Protein AF-A0A954WJG8-F1 (afdb_monomer_lite)

Sequence (229 aa):
RQIMDALRTEIEAGTCIVGLEPSCVATFRDELGNLFPRDEVANKLKRQTFLFSEFVHQHADKFDFPHLERRALVHGHCHHKSILGMEAEEKLFEQLGIEYDVVDSGCCGMAGSFGFEREKYDVSIACGERALLPAVREADARTLIVADGFSCREQVKQSTGRWPLHVAEVAQLAIQQRHHIPVYLPESFYASQRQSHKLSKKEIAVGLAGVAFGGWAAWSVWRRLSEHR

Radius of gyration: 24.19 Å; chains: 1; bounding box: 46×77×52 Å

Structure (mmCIF, N/CA/C/O backbone):
data_AF-A0A954WJG8-F1
#
_entry.id   AF-A0A954WJG8-F1
#
loop_
_atom_site.group_PDB
_atom_site.id
_atom_site.type_symbol
_atom_site.label_atom_id
_atom_site.label_alt_id
_atom_site.label_comp_id
_atom_site.label_asym_id
_atom_site.label_entity_id
_atom_site.label_seq_id
_atom_site.pdbx_PDB_ins_code
_atom_site.Cartn_x
_atom_site.Cartn_y
_atom_site.Cartn_z
_atom_site.occupancy
_atom_site.B_iso_or_equiv
_atom_site.auth_seq_id
_atom_site.auth_comp_id
_atom_site.auth_asym_id
_atom_site.auth_atom_id
_atom_site.pdbx_PDB_model_num
ATOM 1 N N . ARG A 1 1 ? -3.482 8.067 23.420 1.00 88.62 1 ARG A N 1
ATOM 2 C CA . ARG A 1 1 ? -4.881 8.417 23.777 1.00 88.62 1 ARG A CA 1
ATOM 3 C C . ARG A 1 1 ? -5.482 9.465 22.843 1.00 88.62 1 ARG A C 1
ATOM 5 O O . ARG A 1 1 ? -6.577 9.216 22.382 1.00 88.62 1 ARG A O 1
ATOM 12 N N . GLN A 1 2 ? -4.752 10.522 22.457 1.00 93.19 2 GLN A N 1
ATOM 13 C CA . GLN A 1 2 ? -5.235 11.592 21.559 1.00 93.19 2 GLN A CA 1
ATOM 14 C C . GLN A 1 2 ? -6.101 11.137 20.366 1.00 93.19 2 GLN A C 1
ATOM 16 O O . GLN A 1 2 ? -7.169 11.695 20.180 1.00 93.19 2 GLN A O 1
ATOM 21 N N . ILE A 1 3 ? -5.696 10.116 19.595 1.00 92.12 3 ILE A N 1
ATOM 22 C CA . ILE A 1 3 ? -6.501 9.604 18.463 1.00 92.12 3 ILE A CA 1
ATOM 23 C C . ILE A 1 3 ? -7.863 9.062 18.924 1.00 92.12 3 ILE A C 1
ATOM 25 O O . ILE A 1 3 ? -8.879 9.352 18.304 1.00 92.12 3 ILE A O 1
ATOM 29 N N . MET A 1 4 ? -7.892 8.307 20.025 1.00 93.88 4 MET A N 1
ATOM 30 C CA . MET A 1 4 ? -9.132 7.761 20.589 1.00 93.88 4 MET A CA 1
ATOM 31 C C . MET A 1 4 ? -10.056 8.860 21.111 1.00 93.88 4 MET A C 1
ATOM 33 O O . MET A 1 4 ? -11.268 8.712 21.043 1.00 93.88 4 MET A O 1
ATOM 37 N N . ASP A 1 5 ? -9.491 9.954 21.624 1.00 95.44 5 ASP A N 1
ATOM 38 C CA . ASP A 1 5 ? -10.279 11.094 22.091 1.00 95.44 5 ASP A CA 1
ATOM 39 C C . ASP A 1 5 ? -10.783 11.944 20.918 1.00 95.44 5 ASP A C 1
ATOM 41 O O . ASP A 1 5 ? -11.939 12.355 20.915 1.00 95.44 5 ASP A O 1
ATOM 45 N N . ALA A 1 6 ? -9.948 12.153 19.897 1.00 95.62 6 ALA A N 1
ATOM 46 C CA . ALA A 1 6 ? -10.296 12.916 18.702 1.00 95.62 6 ALA A CA 1
ATOM 47 C C . ALA A 1 6 ? -11.368 12.228 17.845 1.00 95.62 6 ALA A C 1
ATOM 49 O O . ALA A 1 6 ? -12.220 12.912 17.293 1.00 95.62 6 ALA A O 1
ATOM 50 N N . LEU A 1 7 ? -11.332 10.894 17.749 1.00 95.25 7 LEU A N 1
ATOM 51 C CA . LEU A 1 7 ? -12.286 10.087 16.976 1.00 95.25 7 LEU A CA 1
ATOM 52 C C . LEU A 1 7 ? -13.395 9.481 17.845 1.00 95.25 7 LEU A C 1
ATOM 54 O O . LEU A 1 7 ? -14.072 8.544 17.423 1.00 95.25 7 LEU A O 1
ATOM 58 N N . ARG A 1 8 ? -13.549 9.940 19.094 1.00 95.75 8 ARG A N 1
ATOM 59 C CA . ARG A 1 8 ? -14.440 9.308 20.076 1.00 95.75 8 ARG A CA 1
ATOM 60 C C . ARG A 1 8 ? -15.868 9.189 19.559 1.00 95.75 8 ARG A C 1
ATOM 62 O O . ARG A 1 8 ? -16.448 8.116 19.667 1.00 95.75 8 ARG A O 1
ATOM 69 N N . THR A 1 9 ? -16.402 10.258 18.975 1.00 97.06 9 THR A N 1
ATOM 70 C CA . THR A 1 9 ? -17.772 10.300 18.450 1.00 97.06 9 THR A CA 1
ATOM 71 C C . THR A 1 9 ? -17.984 9.248 17.363 1.00 97.06 9 THR A C 1
ATOM 73 O O . THR A 1 9 ? -18.953 8.49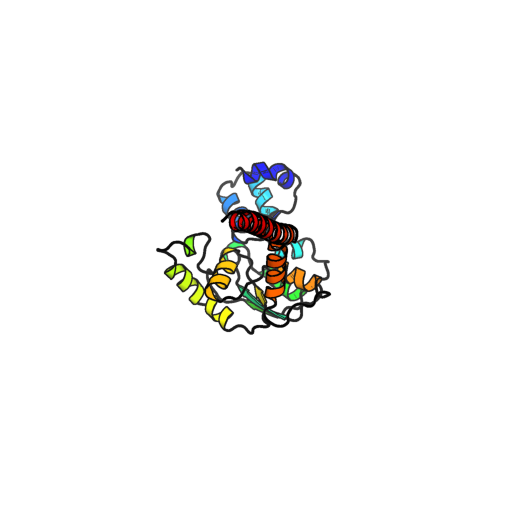6 17.404 1.00 97.06 9 THR A O 1
ATOM 76 N N . GLU A 1 10 ? -17.056 9.143 16.415 1.00 97.31 10 GLU A N 1
ATOM 77 C CA . GLU A 1 10 ? -17.106 8.194 15.304 1.00 97.31 10 GLU A CA 1
ATOM 78 C C . GLU A 1 10 ? -16.924 6.756 15.799 1.00 97.31 10 GLU A C 1
ATOM 80 O O . GLU A 1 10 ? -17.642 5.852 15.367 1.00 97.31 10 GLU A O 1
ATOM 85 N N . ILE A 1 11 ? -16.009 6.544 16.752 1.00 96.56 11 ILE A N 1
ATOM 86 C CA . ILE A 1 11 ? -15.815 5.249 17.409 1.00 96.56 11 ILE A CA 1
ATOM 87 C C . ILE A 1 11 ? -17.092 4.837 18.144 1.00 96.56 11 ILE A C 1
ATOM 89 O O . ILE A 1 11 ? -17.573 3.717 17.988 1.00 96.56 11 ILE A O 1
ATOM 93 N N . GLU A 1 12 ? -17.699 5.725 18.922 1.00 96.00 12 GLU A N 1
ATOM 94 C CA . GLU A 1 12 ? -18.935 5.453 19.656 1.00 96.00 12 GLU A CA 1
ATOM 95 C C . GLU A 1 12 ? -20.124 5.212 18.712 1.00 96.00 12 GLU A C 1
ATOM 97 O O . GLU A 1 12 ? -20.903 4.290 18.961 1.00 96.00 12 GLU A O 1
ATOM 102 N N . ALA A 1 13 ? -20.184 5.897 17.569 1.00 97.12 13 ALA A N 1
ATOM 103 C CA . ALA A 1 13 ? -21.172 5.653 16.517 1.00 97.12 13 ALA A CA 1
ATOM 104 C C . ALA A 1 13 ? -20.963 4.331 15.747 1.00 97.12 13 ALA A C 1
ATOM 106 O O . ALA A 1 13 ? -21.881 3.869 15.074 1.00 97.12 13 ALA A O 1
ATOM 107 N N . GLY A 1 14 ? -19.792 3.689 15.863 1.00 96.25 14 GLY A N 1
ATOM 108 C CA . GLY A 1 14 ? -19.464 2.469 15.115 1.00 96.25 14 GLY A CA 1
ATOM 109 C C . GLY A 1 14 ? -19.111 2.731 13.649 1.00 96.25 14 GLY A C 1
ATOM 110 O O . GLY A 1 14 ? -19.276 1.850 12.806 1.00 96.25 14 GLY A O 1
ATOM 111 N N . THR A 1 15 ? -18.647 3.941 13.338 1.00 97.19 15 THR A N 1
ATOM 112 C CA . THR A 1 15 ? -18.218 4.331 11.996 1.00 97.19 15 THR A CA 1
ATOM 113 C C . THR A 1 15 ? -16.994 3.520 11.568 1.00 97.19 15 THR A C 1
ATOM 115 O O . THR A 1 15 ? -16.022 3.398 12.315 1.00 97.19 15 THR A O 1
ATOM 118 N N . CYS A 1 16 ? -17.018 2.997 10.340 1.00 97.25 16 CYS A N 1
ATOM 119 C CA . CYS A 1 16 ? -15.863 2.322 9.751 1.00 97.25 16 CYS A CA 1
ATOM 120 C C . CYS A 1 16 ? -14.709 3.313 9.546 1.00 97.25 16 CYS A C 1
ATOM 122 O O . CYS A 1 16 ? -14.884 4.372 8.944 1.00 97.25 16 CYS A O 1
ATOM 124 N N . ILE A 1 17 ? -13.520 2.947 10.015 1.00 97.12 17 ILE A N 1
ATOM 125 C CA . ILE A 1 17 ? -12.280 3.701 9.843 1.00 97.12 17 ILE A CA 1
ATOM 126 C C . ILE A 1 17 ? -11.467 3.013 8.752 1.00 97.12 17 ILE A C 1
ATOM 128 O O . ILE A 1 17 ? -10.939 1.924 8.954 1.00 97.12 17 ILE A O 1
ATOM 132 N N . VAL A 1 18 ? -11.369 3.645 7.585 1.00 97.62 18 VAL A N 1
ATOM 133 C CA . VAL A 1 18 ? -10.649 3.081 6.436 1.00 97.62 18 VAL A CA 1
ATOM 134 C C . VAL A 1 18 ? -9.254 3.691 6.356 1.00 97.62 18 VAL A C 1
ATOM 136 O O . VAL A 1 18 ? -9.102 4.891 6.125 1.00 97.62 18 VAL A O 1
ATOM 139 N N . GLY A 1 19 ? -8.230 2.867 6.561 1.00 96.56 19 GLY A N 1
ATOM 140 C CA . GLY A 1 19 ? -6.833 3.252 6.412 1.00 96.56 19 GLY A CA 1
ATOM 141 C C . GLY A 1 19 ? -6.288 2.901 5.029 1.00 96.56 19 GLY A C 1
ATOM 142 O O . GLY A 1 19 ? -6.541 1.823 4.499 1.00 96.56 19 GLY A O 1
ATOM 143 N N . LEU A 1 20 ? -5.507 3.820 4.458 1.00 96.44 20 LEU A N 1
ATOM 144 C CA . LEU A 1 20 ? -4.802 3.637 3.178 1.00 96.44 20 LEU A CA 1
ATOM 145 C C . LEU A 1 20 ? -3.329 3.247 3.363 1.00 96.44 20 LEU A C 1
ATOM 147 O O . LEU A 1 20 ? -2.589 3.081 2.404 1.00 96.44 20 LEU A O 1
ATOM 151 N N . GLU A 1 21 ? -2.871 3.189 4.609 1.00 96.56 21 GLU A N 1
ATOM 152 C CA . GLU A 1 21 ? -1.485 2.912 4.952 1.00 96.56 21 GLU A CA 1
ATOM 153 C C . GLU A 1 21 ? -1.450 1.691 5.876 1.00 96.56 21 GLU A C 1
ATOM 155 O O . GLU A 1 21 ? -1.923 1.787 7.017 1.00 96.56 21 GLU A O 1
ATOM 160 N N . PRO A 1 22 ? -0.887 0.554 5.428 1.00 97.12 22 PRO A N 1
ATOM 161 C CA . PRO A 1 22 ? -0.904 -0.673 6.216 1.00 97.12 22 PRO A CA 1
ATOM 162 C C . PRO A 1 22 ? -0.194 -0.542 7.566 1.00 97.12 22 PRO A C 1
ATOM 164 O O . PRO A 1 22 ? -0.636 -1.141 8.544 1.00 97.12 22 PRO A O 1
ATOM 167 N N . SER A 1 23 ? 0.869 0.268 7.665 1.00 95.62 23 SER A N 1
ATOM 168 C CA . SER A 1 23 ? 1.512 0.533 8.964 1.00 95.62 23 SER A CA 1
ATOM 169 C C . SER A 1 23 ? 0.581 1.253 9.949 1.00 95.62 23 SER A C 1
ATOM 171 O O . SER A 1 23 ? 0.483 0.854 11.106 1.00 95.62 23 SER A O 1
ATOM 173 N N . CYS A 1 24 ? -0.183 2.252 9.495 1.00 95.38 24 CYS A N 1
ATOM 174 C CA . CYS A 1 24 ? -1.157 2.950 10.338 1.00 95.38 24 CYS A CA 1
ATOM 175 C C . CYS A 1 24 ? -2.308 2.034 10.774 1.00 95.38 24 CYS A C 1
ATOM 177 O O . CYS A 1 24 ? -2.738 2.082 11.926 1.00 95.38 24 CYS A O 1
ATOM 179 N N . VAL A 1 25 ? -2.803 1.189 9.864 1.00 97.38 25 VAL A N 1
ATOM 180 C CA . VAL A 1 25 ? -3.858 0.216 10.183 1.00 97.38 25 VAL A CA 1
ATOM 181 C C . VAL A 1 25 ? -3.369 -0.798 11.216 1.00 97.38 25 VAL A C 1
ATOM 183 O O . VAL A 1 25 ? -4.096 -1.102 12.164 1.00 97.38 25 VAL A O 1
ATOM 186 N N . ALA A 1 26 ? -2.130 -1.278 11.089 1.00 96.25 26 ALA A N 1
ATOM 187 C CA . ALA A 1 26 ? -1.532 -2.193 12.052 1.00 96.25 26 ALA A CA 1
ATOM 188 C C . ALA A 1 26 ? -1.413 -1.584 13.457 1.00 96.25 26 ALA A C 1
ATOM 190 O O . ALA A 1 26 ? -1.721 -2.270 14.432 1.00 96.25 26 ALA A O 1
ATOM 191 N N . THR A 1 27 ? -1.090 -0.290 13.582 1.00 95.25 27 THR A N 1
ATOM 192 C CA . THR A 1 27 ? -1.112 0.390 14.887 1.00 95.25 27 THR A CA 1
ATOM 193 C C . THR A 1 27 ? -2.481 0.278 15.561 1.00 95.25 27 THR A C 1
ATOM 195 O O . THR A 1 27 ? -2.554 0.008 16.757 1.00 95.25 27 THR A O 1
ATOM 198 N N . PHE A 1 28 ? -3.588 0.433 14.829 1.00 95.31 28 PHE A N 1
ATOM 199 C CA . PHE A 1 28 ? -4.927 0.313 15.421 1.00 95.31 28 PHE A CA 1
ATOM 200 C C . PHE A 1 28 ? -5.361 -1.138 15.645 1.00 95.31 28 PHE A C 1
ATOM 202 O O . PHE A 1 28 ? -6.012 -1.429 16.651 1.00 95.31 28 PHE A O 1
ATOM 209 N N . ARG A 1 29 ? -5.012 -2.055 14.736 1.00 95.12 29 ARG A N 1
ATOM 210 C CA . ARG A 1 29 ? -5.448 -3.459 14.801 1.00 95.12 29 ARG A CA 1
ATOM 211 C C . ARG A 1 29 ? -4.617 -4.333 15.735 1.00 95.12 29 ARG A C 1
ATOM 213 O O . ARG A 1 29 ? -5.148 -5.319 16.250 1.00 95.12 29 ARG A O 1
ATOM 220 N N . ASP A 1 30 ? -3.366 -3.977 15.992 1.00 94.62 30 ASP A N 1
ATOM 221 C CA . ASP A 1 30 ? -2.458 -4.757 16.832 1.00 94.62 30 ASP A CA 1
ATOM 222 C C . ASP A 1 30 ? -1.941 -3.942 18.026 1.00 94.62 30 ASP A C 1
ATOM 224 O O . ASP A 1 30 ? -2.359 -4.169 19.166 1.00 94.62 30 ASP A O 1
ATOM 228 N N . GLU A 1 31 ? -1.110 -2.930 17.773 1.00 93.88 31 GLU A N 1
ATOM 229 C CA . GLU A 1 31 ? -0.351 -2.221 18.813 1.00 93.88 31 GLU A CA 1
ATOM 230 C C . GLU A 1 31 ? -1.244 -1.541 19.859 1.00 93.88 31 GLU A C 1
ATOM 232 O O . GLU A 1 31 ? -0.986 -1.623 21.061 1.00 93.88 31 GLU A O 1
ATOM 237 N N . LEU A 1 32 ? -2.326 -0.889 19.427 1.00 93.44 32 LEU A N 1
ATOM 238 C CA . LEU A 1 32 ? -3.219 -0.149 20.315 1.00 93.44 32 LEU A CA 1
ATOM 239 C C . LEU A 1 32 ? -3.900 -1.070 21.336 1.00 93.44 32 LEU A C 1
ATOM 241 O O . LEU A 1 32 ? -4.035 -0.696 22.501 1.00 93.44 32 LEU A O 1
ATOM 245 N N . GLY A 1 33 ? -4.289 -2.278 20.915 1.00 89.12 33 GLY A N 1
ATOM 246 C CA . GLY A 1 33 ? -4.858 -3.291 21.805 1.00 89.12 33 GLY A CA 1
ATOM 247 C C . GLY A 1 33 ? -3.834 -3.816 22.812 1.00 89.12 33 GLY A C 1
ATOM 248 O O . GLY A 1 33 ? -4.177 -4.040 23.969 1.00 89.12 33 GLY A O 1
ATOM 249 N N . ASN A 1 34 ? -2.568 -3.934 22.406 1.00 92.19 34 ASN A N 1
ATOM 250 C CA . ASN A 1 34 ? -1.475 -4.334 23.295 1.00 92.19 34 ASN A CA 1
ATOM 251 C C . ASN A 1 34 ? -1.141 -3.240 24.326 1.00 92.19 34 ASN A C 1
ATOM 253 O O . ASN A 1 34 ? -0.859 -3.542 25.485 1.00 92.19 34 ASN A O 1
ATOM 257 N N . LEU A 1 35 ? -1.226 -1.964 23.935 1.00 94.69 35 LEU A N 1
ATOM 258 C CA . LEU A 1 35 ? -0.996 -0.819 24.823 1.00 94.69 35 LEU A CA 1
ATOM 259 C C . LEU A 1 35 ? -2.170 -0.551 25.780 1.00 94.69 35 LEU A C 1
ATOM 261 O O . LEU A 1 35 ? -1.953 -0.113 26.911 1.00 94.69 35 LEU A O 1
ATOM 265 N N . PHE A 1 36 ? -3.410 -0.802 25.348 1.00 95.00 36 PHE A N 1
ATOM 266 C CA . PHE A 1 36 ? -4.630 -0.518 26.114 1.00 95.00 36 PHE A CA 1
ATOM 267 C C . PHE A 1 36 ? -5.603 -1.713 26.144 1.00 95.00 36 PHE A C 1
ATOM 269 O O . PHE A 1 36 ? -6.753 -1.590 25.718 1.00 95.00 36 PHE A O 1
ATOM 276 N N . PRO A 1 37 ? -5.206 -2.869 26.707 1.00 92.94 37 PRO A N 1
ATOM 277 C CA . PRO A 1 37 ? -5.952 -4.125 26.559 1.00 92.94 37 PRO A CA 1
ATOM 278 C C . PRO A 1 37 ? -7.363 -4.100 27.161 1.00 92.94 37 PRO A C 1
ATOM 280 O O . PRO A 1 37 ? -8.251 -4.818 26.707 1.00 92.94 37 PRO A O 1
ATOM 283 N N . ARG A 1 38 ? -7.590 -3.263 28.180 1.00 95.31 38 ARG A N 1
ATOM 284 C CA . ARG A 1 38 ? -8.880 -3.127 28.882 1.00 95.31 38 ARG A CA 1
ATOM 285 C C . ARG A 1 38 ? -9.663 -1.872 28.492 1.00 95.31 38 ARG A C 1
ATOM 287 O O . ARG A 1 38 ? -10.678 -1.586 29.113 1.00 95.31 38 ARG A O 1
ATOM 294 N N . ASP A 1 39 ? -9.183 -1.098 27.522 1.00 95.44 39 ASP A N 1
ATOM 295 C CA . ASP A 1 39 ? -9.857 0.125 27.087 1.00 95.44 39 ASP A CA 1
ATOM 296 C C . ASP A 1 39 ? -10.881 -0.218 25.995 1.00 95.44 39 ASP A C 1
ATOM 298 O O . ASP A 1 39 ? -10.551 -0.782 24.948 1.00 95.44 39 ASP A O 1
ATOM 302 N N . GLU A 1 40 ? -12.157 0.060 26.256 1.00 94.38 40 GLU A N 1
ATOM 303 C CA . GLU A 1 40 ? -13.241 -0.287 25.333 1.00 94.38 40 GLU A CA 1
ATOM 304 C C . GLU A 1 40 ? -13.170 0.506 24.027 1.00 94.38 40 GLU A C 1
ATOM 306 O O . GLU A 1 40 ? -13.470 -0.043 22.965 1.00 94.38 40 GLU A O 1
ATOM 311 N N . VAL A 1 41 ? -12.718 1.763 24.085 1.00 95.00 41 VAL A N 1
ATOM 312 C CA . VAL A 1 41 ? -12.576 2.624 22.905 1.00 95.00 41 VAL A CA 1
ATOM 313 C C . VAL A 1 41 ? -11.463 2.089 22.009 1.00 95.00 41 VAL A C 1
ATOM 315 O O . VAL A 1 41 ? -11.662 1.974 20.801 1.00 95.00 41 VAL A O 1
ATOM 318 N N . ALA A 1 42 ? -10.334 1.669 22.593 1.00 95.88 42 ALA A N 1
ATOM 319 C CA . ALA A 1 42 ? -9.244 1.022 21.856 1.00 95.88 42 ALA A CA 1
ATOM 320 C C . ALA A 1 42 ? -9.717 -0.258 21.152 1.00 95.88 42 ALA A C 1
ATOM 322 O O . ALA A 1 42 ? -9.496 -0.447 19.955 1.00 95.88 42 ALA A O 1
ATOM 323 N N . ASN A 1 43 ? -10.421 -1.123 21.885 1.00 95.06 43 ASN A N 1
ATOM 324 C CA . ASN A 1 43 ? -10.942 -2.378 21.352 1.00 95.06 43 ASN A CA 1
ATOM 325 C C . ASN A 1 43 ? -12.006 -2.158 20.266 1.00 95.06 43 ASN A C 1
ATOM 327 O O . ASN A 1 43 ? -12.087 -2.937 19.313 1.00 95.06 43 ASN A O 1
ATOM 331 N N . LYS A 1 44 ? -12.826 -1.109 20.389 1.00 96.19 44 LYS A N 1
ATOM 332 C CA . LYS A 1 44 ? -13.807 -0.746 19.366 1.00 96.19 44 LYS A CA 1
ATOM 333 C C . LYS A 1 44 ? -13.125 -0.201 18.114 1.00 96.19 44 LYS A C 1
ATOM 335 O O . LYS A 1 44 ? -13.413 -0.708 17.034 1.00 96.19 44 LYS A O 1
ATOM 340 N N . LEU A 1 45 ? -12.161 0.712 18.267 1.00 96.62 45 LEU A N 1
ATOM 341 C CA . LEU A 1 45 ? -11.349 1.233 17.164 1.00 96.62 45 LEU A CA 1
ATOM 342 C C . LEU A 1 45 ? -10.650 0.103 16.392 1.00 96.62 45 LEU A C 1
ATOM 344 O O . LEU A 1 45 ? -10.715 0.071 15.166 1.00 96.62 45 LEU A O 1
ATOM 348 N N . LYS A 1 46 ? -10.072 -0.876 17.096 1.00 95.94 46 LYS A N 1
ATOM 349 C CA . LYS A 1 46 ? -9.482 -2.074 16.482 1.00 95.94 46 LYS A CA 1
ATOM 350 C C . LYS A 1 46 ? -10.461 -2.815 15.563 1.00 95.94 46 LYS A C 1
ATOM 352 O O . LYS A 1 46 ? -10.088 -3.175 14.454 1.00 95.94 46 LYS A O 1
ATOM 357 N N . ARG A 1 47 ? -11.702 -3.046 16.009 1.00 95.75 47 ARG A N 1
ATOM 358 C CA . ARG A 1 47 ? -12.708 -3.815 15.247 1.00 95.75 47 ARG A CA 1
ATOM 359 C C . ARG A 1 47 ? -13.303 -3.067 14.057 1.00 9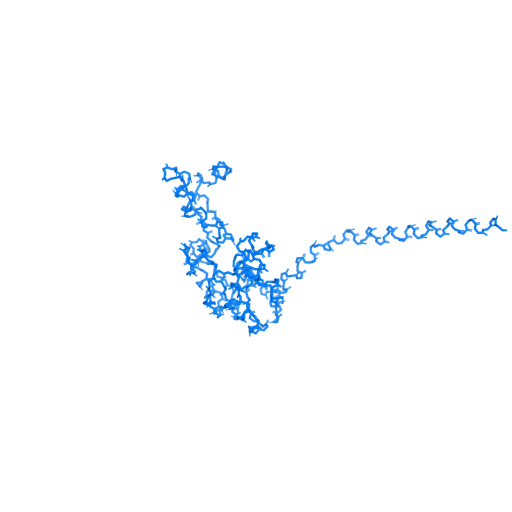5.75 47 ARG A C 1
ATOM 361 O O . ARG A 1 47 ? -13.805 -3.713 13.151 1.00 95.75 47 ARG A O 1
ATOM 368 N N . GLN A 1 48 ? -13.288 -1.739 14.084 1.00 96.81 48 GLN A N 1
ATOM 369 C CA . GLN A 1 48 ? -13.848 -0.899 13.020 1.00 96.81 48 GLN A CA 1
ATOM 370 C C . GLN A 1 48 ? -12.782 -0.362 12.054 1.00 96.81 48 GLN A C 1
ATOM 372 O O . GLN A 1 48 ? -13.112 0.466 11.210 1.00 96.81 48 GLN A O 1
ATOM 377 N N . THR A 1 49 ? -11.511 -0.750 12.211 1.00 97.62 49 THR A N 1
ATOM 378 C CA . THR A 1 49 ? -10.431 -0.310 11.320 1.00 97.62 49 THR A CA 1
ATOM 379 C C . THR A 1 49 ? -10.222 -1.331 10.212 1.00 97.62 49 THR A C 1
ATOM 381 O O . THR A 1 49 ? -9.950 -2.496 10.493 1.00 97.62 49 THR A O 1
ATOM 384 N N . PHE A 1 50 ? -10.269 -0.865 8.969 1.00 97.88 50 PHE A N 1
ATOM 385 C CA . PHE A 1 50 ? -10.128 -1.681 7.768 1.00 97.88 50 PHE A CA 1
ATOM 386 C C . PHE A 1 50 ? -9.089 -1.073 6.830 1.00 97.88 50 PHE A C 1
ATOM 388 O O . PHE A 1 50 ? -8.962 0.151 6.746 1.00 97.88 50 PHE A O 1
ATOM 395 N N . LEU A 1 51 ? -8.381 -1.913 6.082 1.00 98.12 51 LEU A N 1
ATOM 396 C CA . LEU A 1 51 ? -7.766 -1.485 4.828 1.00 98.12 51 LEU A CA 1
ATOM 397 C C . LEU A 1 51 ? -8.857 -1.120 3.813 1.00 98.12 51 LEU A C 1
ATOM 399 O O . LEU A 1 51 ? -10.013 -1.530 3.939 1.00 98.12 51 LEU A O 1
ATOM 403 N N . PHE A 1 52 ? -8.499 -0.355 2.782 1.00 97.81 52 PHE A N 1
ATOM 404 C CA . PHE A 1 52 ? -9.439 -0.023 1.706 1.00 97.81 52 PHE A CA 1
ATOM 405 C C . PHE A 1 52 ? -10.047 -1.273 1.055 1.00 97.81 52 PHE A C 1
ATOM 407 O O . PHE A 1 52 ? -11.261 -1.356 0.892 1.00 97.81 52 PHE A O 1
ATOM 414 N N . SER A 1 53 ? -9.201 -2.243 0.720 1.00 97.12 53 SER A N 1
ATOM 415 C CA . SER A 1 53 ? -9.572 -3.537 0.142 1.00 97.12 53 SER A CA 1
ATOM 416 C C . SER A 1 53 ? -10.565 -4.299 1.030 1.00 97.12 53 SER A C 1
ATOM 418 O O . SER A 1 53 ? -11.610 -4.746 0.562 1.00 97.12 53 SER A O 1
ATOM 420 N N . GLU A 1 54 ? -10.287 -4.383 2.333 1.00 97.50 54 GLU A N 1
ATOM 421 C CA . GLU A 1 54 ? -11.151 -5.030 3.322 1.00 97.50 54 GLU A CA 1
ATOM 422 C C . GLU A 1 54 ? -12.500 -4.325 3.435 1.00 97.50 54 GLU A C 1
ATOM 424 O O . GLU A 1 54 ? -13.538 -4.985 3.469 1.00 97.50 54 GLU A O 1
ATOM 429 N N . PHE A 1 55 ? -12.498 -2.990 3.460 1.00 97.44 55 PHE A N 1
ATOM 430 C CA . PHE A 1 55 ? -13.726 -2.208 3.502 1.00 97.44 55 PHE A CA 1
ATOM 431 C C . PHE A 1 55 ? -14.581 -2.453 2.257 1.00 97.44 55 PHE A C 1
ATOM 433 O O . PHE A 1 55 ? -15.779 -2.704 2.379 1.00 97.44 55 PHE A O 1
ATOM 440 N N . VAL A 1 56 ? -13.973 -2.425 1.068 1.00 96.06 56 VAL A N 1
ATOM 441 C CA . VAL A 1 56 ? -14.670 -2.728 -0.187 1.00 96.06 56 VAL A CA 1
ATOM 442 C C . VAL A 1 56 ? -15.250 -4.139 -0.140 1.00 96.06 56 VAL A C 1
ATOM 444 O O . VAL A 1 56 ? -16.436 -4.316 -0.401 1.00 96.06 56 VAL A O 1
ATOM 447 N N . HIS A 1 57 ? -14.457 -5.124 0.278 1.00 94.25 57 HIS A N 1
ATOM 448 C CA . HIS A 1 57 ? -14.897 -6.512 0.340 1.00 94.25 57 HIS A CA 1
ATOM 449 C C . HIS A 1 57 ? -16.035 -6.749 1.346 1.00 94.25 57 HIS A C 1
ATOM 451 O O . HIS A 1 57 ? -16.908 -7.570 1.087 1.00 94.25 57 HIS A O 1
ATOM 457 N N . GLN A 1 58 ? -16.044 -6.058 2.490 1.00 94.50 58 GLN A N 1
ATOM 458 C CA . GLN A 1 58 ? -17.027 -6.288 3.559 1.00 94.50 58 GLN A CA 1
ATOM 459 C C . GLN A 1 58 ? -18.275 -5.404 3.461 1.00 94.50 58 GLN A C 1
ATOM 461 O O . GLN A 1 58 ? -19.341 -5.797 3.936 1.00 94.50 58 GLN A O 1
ATOM 466 N N . HIS A 1 59 ? -18.156 -4.208 2.882 1.00 93.81 59 HIS A N 1
ATOM 467 C CA . HIS A 1 59 ? -19.214 -3.192 2.907 1.00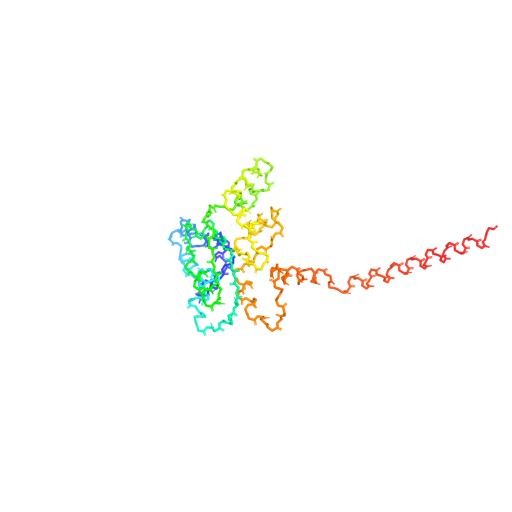 93.81 59 HIS A CA 1
ATOM 468 C C . HIS A 1 59 ? -19.662 -2.715 1.523 1.00 93.81 59 HIS A C 1
ATOM 470 O O . HIS A 1 59 ? -20.695 -2.053 1.419 1.00 93.81 59 HIS A O 1
ATOM 476 N N . ALA A 1 60 ? -18.919 -3.047 0.468 1.00 89.44 60 ALA A N 1
ATOM 477 C CA . ALA A 1 60 ? -19.248 -2.715 -0.914 1.00 89.44 60 ALA A CA 1
ATOM 478 C C . ALA A 1 60 ? -19.110 -3.936 -1.841 1.00 89.44 60 ALA A C 1
ATOM 480 O O . ALA A 1 60 ? -18.820 -3.785 -3.023 1.00 89.44 60 ALA A O 1
ATOM 481 N N . ASP A 1 61 ? -19.362 -5.140 -1.321 1.00 83.44 61 ASP A N 1
ATOM 482 C CA . ASP A 1 61 ? -19.287 -6.417 -2.047 1.00 83.44 61 ASP A CA 1
ATOM 483 C C . ASP A 1 61 ? -20.173 -6.461 -3.304 1.00 83.44 61 ASP A C 1
ATOM 485 O O . ASP A 1 61 ? -19.870 -7.161 -4.266 1.00 83.44 61 ASP A O 1
ATOM 489 N N . LYS A 1 62 ? -21.262 -5.686 -3.299 1.00 86.06 62 LYS A N 1
ATOM 490 C CA . LYS A 1 62 ? -22.206 -5.538 -4.416 1.00 86.06 62 LYS A CA 1
ATOM 491 C C . LYS A 1 62 ? -21.811 -4.470 -5.433 1.00 86.06 62 LYS A C 1
ATOM 493 O O . LYS A 1 62 ? -22.547 -4.274 -6.401 1.00 86.06 62 LYS A O 1
ATOM 498 N N . PHE A 1 63 ? -20.738 -3.718 -5.196 1.00 89.88 63 PHE A N 1
ATOM 499 C CA . PHE A 1 63 ? -20.283 -2.729 -6.161 1.00 89.88 63 PHE A CA 1
ATOM 500 C C . PHE A 1 63 ? -19.624 -3.443 -7.341 1.00 89.88 63 PHE A C 1
ATOM 502 O O . PHE A 1 63 ? -18.604 -4.110 -7.189 1.00 89.88 63 PHE A O 1
ATOM 509 N N . ASP A 1 64 ? -20.221 -3.287 -8.517 1.00 89.88 64 ASP A N 1
ATOM 510 C CA . ASP A 1 64 ? -19.722 -3.873 -9.755 1.00 89.88 64 ASP A CA 1
ATOM 511 C C . ASP A 1 64 ? -18.611 -2.985 -10.332 1.00 89.88 64 ASP A C 1
ATOM 513 O O . ASP A 1 64 ? -18.871 -1.949 -10.956 1.00 89.88 64 ASP A O 1
ATOM 517 N N . PHE A 1 65 ? -17.357 -3.338 -10.039 1.00 92.12 65 PHE A N 1
ATOM 518 C CA . PHE A 1 65 ? -16.210 -2.623 -10.585 1.00 92.12 65 PHE A CA 1
ATOM 519 C C . PHE A 1 65 ? -16.043 -2.946 -12.076 1.00 92.12 65 PHE A C 1
ATOM 521 O O . PHE A 1 65 ? -16.000 -4.116 -12.450 1.00 92.12 65 PHE A O 1
ATOM 528 N N . PRO A 1 66 ? -15.855 -1.937 -12.946 1.00 93.75 66 PRO A N 1
ATOM 529 C CA . PRO A 1 66 ? -15.478 -2.202 -14.329 1.00 93.75 66 PRO A CA 1
ATOM 530 C C . PRO A 1 66 ? -14.140 -2.951 -14.410 1.00 93.75 66 PRO A C 1
ATOM 532 O O . PRO A 1 66 ? -13.200 -2.630 -13.684 1.00 93.75 66 PRO A O 1
ATOM 535 N N . HIS A 1 67 ? -14.014 -3.903 -15.334 1.00 93.38 67 HIS A N 1
ATOM 536 C CA . HIS A 1 67 ? -12.777 -4.672 -15.483 1.00 93.38 67 HIS A CA 1
ATOM 537 C C . HIS A 1 67 ? -11.657 -3.840 -16.107 1.00 93.38 67 HIS A C 1
ATOM 539 O O . HIS A 1 67 ? -11.789 -3.347 -17.227 1.00 93.38 67 HIS A O 1
ATOM 545 N N . LEU A 1 68 ? -10.531 -3.716 -15.416 1.00 91.69 68 LEU A N 1
ATOM 546 C CA . LEU A 1 68 ? -9.305 -3.105 -15.903 1.00 91.69 68 LEU A CA 1
ATOM 547 C C . LEU A 1 68 ? -8.374 -4.210 -16.419 1.00 91.69 68 LEU A C 1
ATOM 549 O O . LEU A 1 68 ? -7.480 -4.637 -15.703 1.00 91.69 68 LEU A O 1
ATOM 553 N N . GLU A 1 69 ? -8.580 -4.664 -17.661 1.00 89.06 69 GLU A N 1
ATOM 554 C CA . GLU A 1 69 ? -7.794 -5.729 -18.318 1.00 89.06 69 GLU A CA 1
ATOM 555 C C . GLU A 1 69 ? -6.295 -5.365 -18.437 1.00 89.06 69 GLU A C 1
ATOM 557 O O . GLU A 1 69 ? -5.802 -4.845 -19.448 1.00 89.06 69 GLU A O 1
ATOM 562 N N . ARG A 1 70 ? -5.552 -5.581 -17.352 1.00 93.44 70 ARG A N 1
ATOM 563 C CA . ARG A 1 70 ? -4.148 -5.204 -17.165 1.00 93.44 70 ARG A CA 1
ATOM 564 C C . ARG A 1 70 ? -3.442 -6.247 -16.307 1.00 93.44 70 ARG A C 1
ATOM 566 O O . ARG A 1 70 ? -4.075 -7.008 -15.582 1.00 93.44 70 ARG A O 1
ATOM 573 N N . ARG A 1 71 ? -2.110 -6.215 -16.366 1.00 97.50 71 ARG A N 1
ATOM 574 C CA . ARG A 1 71 ? -1.243 -6.913 -15.416 1.00 97.50 71 ARG A CA 1
ATOM 575 C C . ARG A 1 71 ? -0.821 -5.978 -14.289 1.00 97.50 71 ARG A C 1
ATOM 577 O O . ARG A 1 71 ? -0.558 -4.800 -14.551 1.00 97.50 71 ARG A O 1
ATOM 584 N N . ALA A 1 72 ? -0.680 -6.502 -13.080 1.00 98.44 72 ALA A N 1
ATOM 585 C CA . ALA A 1 72 ? -0.138 -5.794 -11.930 1.00 98.44 72 ALA A CA 1
ATOM 586 C C . ALA A 1 72 ? 1.017 -6.564 -11.284 1.00 98.44 72 ALA A C 1
ATOM 588 O O . ALA A 1 72 ? 0.911 -7.750 -11.002 1.00 98.44 72 ALA A O 1
ATOM 589 N N . LEU A 1 73 ? 2.111 -5.864 -11.001 1.00 98.69 73 LEU A N 1
ATOM 590 C CA . LEU A 1 73 ? 3.153 -6.320 -10.095 1.00 98.69 73 LEU A CA 1
ATOM 591 C C . LEU A 1 73 ? 2.886 -5.699 -8.721 1.00 98.69 73 LEU A C 1
ATOM 593 O O . LEU A 1 73 ? 2.907 -4.472 -8.574 1.00 98.69 73 LEU A O 1
ATOM 597 N N . VAL A 1 74 ? 2.627 -6.534 -7.720 1.00 98.62 74 VAL A N 1
ATOM 598 C CA . VAL A 1 74 ? 2.123 -6.103 -6.412 1.00 98.62 74 VAL A CA 1
ATOM 599 C C . VAL A 1 74 ? 3.179 -6.318 -5.338 1.00 98.62 74 VAL A C 1
ATOM 601 O O . VAL A 1 74 ? 3.673 -7.423 -5.130 1.00 98.62 74 VAL A O 1
ATOM 604 N N . HIS A 1 75 ? 3.501 -5.267 -4.590 1.00 98.38 75 HIS A N 1
ATOM 605 C CA . HIS A 1 75 ? 4.320 -5.379 -3.391 1.00 98.38 75 HIS A CA 1
ATOM 606 C C . HIS A 1 75 ? 3.449 -5.348 -2.133 1.00 98.38 75 HIS A C 1
ATOM 608 O O . HIS A 1 75 ? 2.994 -4.287 -1.700 1.00 98.38 75 HIS A O 1
ATOM 614 N N . GLY A 1 76 ? 3.286 -6.512 -1.499 1.00 97.38 76 GLY A N 1
ATOM 615 C CA . GLY A 1 76 ? 2.671 -6.603 -0.176 1.00 97.38 76 GLY A CA 1
ATOM 616 C C . GLY A 1 76 ? 3.538 -5.928 0.889 1.00 97.38 76 GLY A C 1
ATOM 617 O O . GLY A 1 76 ? 4.715 -6.276 1.052 1.00 97.38 76 GLY A O 1
ATOM 618 N N . HIS A 1 77 ? 2.949 -4.977 1.620 1.00 97.56 77 HIS A N 1
ATOM 619 C CA . HIS A 1 77 ? 3.611 -4.254 2.705 1.00 97.56 77 HIS A CA 1
ATOM 620 C C . HIS A 1 77 ? 4.093 -5.217 3.799 1.00 97.56 77 HIS A C 1
ATOM 622 O O . HIS A 1 77 ? 3.466 -6.246 4.046 1.00 97.56 77 HIS A O 1
ATOM 628 N N . CYS A 1 78 ? 5.163 -4.880 4.528 1.00 96.38 78 CYS A N 1
ATOM 629 C CA . CYS A 1 78 ? 5.622 -5.731 5.635 1.00 96.38 78 CYS A CA 1
ATOM 630 C C . CYS A 1 78 ? 4.520 -5.965 6.685 1.00 96.38 78 CYS A C 1
ATOM 632 O O . CYS A 1 78 ? 4.367 -7.086 7.149 1.00 96.38 78 CYS A O 1
ATOM 634 N N . HIS A 1 79 ? 3.694 -4.953 6.964 1.00 96.31 79 HIS A N 1
ATOM 635 C CA . HIS A 1 79 ? 2.545 -5.076 7.872 1.00 96.31 79 HIS A CA 1
ATOM 636 C C . HIS A 1 79 ? 1.367 -5.870 7.279 1.00 96.31 79 HIS A C 1
ATOM 638 O O . HIS A 1 79 ? 0.624 -6.483 8.042 1.00 96.31 79 HIS A O 1
ATOM 644 N N . HIS A 1 80 ? 1.217 -5.929 5.946 1.00 94.62 80 HIS A N 1
ATOM 645 C CA . HIS A 1 80 ? 0.313 -6.909 5.327 1.00 94.62 80 HIS A CA 1
ATOM 646 C C . HIS A 1 80 ? 0.790 -8.320 5.652 1.00 94.62 80 HIS A C 1
ATOM 648 O O . HIS A 1 80 ? 0.062 -9.108 6.242 1.00 94.62 80 HIS A O 1
ATOM 654 N N . LYS A 1 81 ? 2.067 -8.591 5.377 1.00 92.69 81 LYS A N 1
ATOM 655 C CA . LYS A 1 81 ? 2.678 -9.915 5.540 1.00 92.69 81 LYS A CA 1
ATOM 656 C C . LYS A 1 81 ? 2.727 -10.402 6.988 1.00 92.69 81 LYS A C 1
ATOM 658 O O . LYS A 1 81 ? 2.683 -11.604 7.213 1.00 92.69 81 LYS A O 1
ATOM 663 N N . SER A 1 82 ? 2.855 -9.500 7.960 1.00 93.12 82 SER A N 1
ATOM 664 C CA . SER A 1 82 ? 3.019 -9.882 9.365 1.00 93.12 82 SER A CA 1
ATOM 665 C C . SER A 1 82 ? 1.741 -9.825 10.200 1.00 93.12 82 SER A C 1
ATOM 667 O O . SER A 1 82 ? 1.673 -10.527 11.204 1.00 93.12 82 SER A O 1
ATOM 669 N N . ILE A 1 83 ? 0.774 -8.960 9.859 1.00 92.88 83 ILE A N 1
ATOM 670 C CA . ILE A 1 83 ? -0.364 -8.642 10.746 1.00 92.88 83 ILE A CA 1
ATOM 671 C C . ILE A 1 83 ? -1.716 -8.712 10.025 1.00 92.88 83 ILE A C 1
ATOM 673 O O . ILE A 1 83 ? -2.678 -9.204 10.612 1.00 92.88 83 ILE A O 1
ATOM 677 N N . LEU A 1 84 ? -1.823 -8.172 8.807 1.00 94.88 84 LEU A N 1
ATOM 678 C CA . LEU A 1 84 ? -3.130 -7.848 8.216 1.00 94.88 84 LEU A CA 1
ATOM 679 C C . LEU A 1 84 ? -3.638 -8.872 7.194 1.00 94.88 84 LEU A C 1
ATOM 681 O O . LEU A 1 84 ? -4.846 -9.073 7.130 1.00 94.88 84 LEU A O 1
ATOM 685 N N . GLY A 1 85 ? -2.742 -9.517 6.444 1.00 95.00 85 GLY A N 1
ATOM 686 C CA . GLY A 1 85 ? -3.091 -10.314 5.264 1.00 95.00 85 GLY A CA 1
ATOM 687 C C . GLY A 1 85 ? -3.026 -9.515 3.956 1.00 95.00 85 GLY A C 1
ATOM 688 O O . GLY A 1 85 ? -2.745 -8.316 3.969 1.00 95.00 85 GLY A O 1
ATOM 689 N N . MET A 1 86 ? -3.227 -10.213 2.836 1.00 96.38 86 MET A N 1
ATOM 690 C CA . MET A 1 86 ? -3.310 -9.667 1.462 1.00 96.38 86 MET A CA 1
ATOM 691 C C . MET A 1 86 ? -4.580 -10.138 0.732 1.00 96.38 86 MET A C 1
ATOM 693 O O . MET A 1 86 ? -4.827 -9.779 -0.416 1.00 96.38 86 MET A O 1
ATOM 697 N N . GLU A 1 87 ? -5.396 -10.974 1.374 1.00 96.94 87 GLU A N 1
ATOM 698 C CA . GLU A 1 87 ? -6.506 -11.685 0.745 1.00 96.94 87 GLU A CA 1
ATOM 699 C C . GLU A 1 87 ? -7.576 -10.726 0.213 1.00 96.94 87 GLU A C 1
ATOM 701 O O . GLU A 1 87 ? -8.255 -11.026 -0.767 1.00 96.94 87 GLU A O 1
ATOM 706 N N . ALA A 1 88 ? -7.753 -9.572 0.860 1.00 96.56 88 ALA A N 1
ATOM 707 C CA . ALA A 1 88 ? -8.701 -8.564 0.409 1.00 96.56 88 ALA A CA 1
ATOM 708 C C . ALA A 1 88 ? -8.180 -7.802 -0.819 1.00 96.56 88 ALA A C 1
ATOM 710 O O . ALA A 1 88 ? -8.960 -7.509 -1.724 1.00 96.56 88 ALA A O 1
ATOM 711 N N . GLU A 1 89 ? -6.882 -7.488 -0.873 1.00 96.81 89 GLU A N 1
ATOM 712 C CA . GLU A 1 89 ? -6.227 -6.893 -2.042 1.00 96.81 89 GLU A CA 1
ATOM 713 C C . GLU A 1 89 ? -6.334 -7.826 -3.248 1.00 96.81 89 GLU A C 1
ATOM 715 O O . GLU A 1 89 ? -6.733 -7.392 -4.325 1.00 96.81 89 GLU A O 1
ATOM 720 N N . GLU A 1 90 ? -6.030 -9.108 -3.050 1.00 97.31 90 GLU A N 1
ATOM 721 C CA . GLU A 1 90 ? -6.095 -10.142 -4.085 1.00 97.31 90 GLU A CA 1
ATOM 722 C C . GLU A 1 90 ? -7.505 -10.279 -4.665 1.00 97.31 90 GLU A C 1
ATOM 724 O O . GLU A 1 90 ? -7.693 -10.145 -5.874 1.00 97.31 90 GLU A O 1
ATOM 729 N N . LYS A 1 91 ? -8.522 -10.395 -3.803 1.00 96.12 91 LYS A N 1
ATOM 730 C CA . LYS A 1 91 ? -9.928 -10.406 -4.233 1.00 96.12 91 LYS A CA 1
ATOM 731 C C . LYS A 1 91 ? -10.330 -9.147 -4.992 1.00 96.12 91 LYS A C 1
ATOM 733 O O . LYS A 1 91 ? -11.123 -9.224 -5.926 1.00 96.12 91 LYS A O 1
ATOM 738 N N . LEU A 1 92 ? -9.815 -7.983 -4.600 1.00 96.62 92 LEU A N 1
ATOM 739 C CA . LEU A 1 92 ? -10.101 -6.746 -5.318 1.00 96.62 92 LEU A CA 1
ATOM 740 C C . LEU A 1 92 ? -9.462 -6.756 -6.717 1.00 96.62 92 LEU A C 1
ATOM 742 O O . LEU A 1 92 ? -10.103 -6.316 -7.667 1.00 96.62 92 LEU A O 1
ATOM 746 N N . PHE A 1 93 ? -8.248 -7.290 -6.885 1.00 97.31 93 PHE A N 1
ATOM 747 C CA . PHE A 1 93 ? -7.659 -7.464 -8.220 1.00 97.31 93 PHE A CA 1
ATOM 748 C C . PHE A 1 93 ? -8.469 -8.434 -9.085 1.00 97.31 93 PHE A C 1
ATOM 750 O O . PHE A 1 93 ? -8.718 -8.128 -10.252 1.00 97.31 93 PHE A O 1
ATOM 757 N N . GLU A 1 94 ? -8.945 -9.543 -8.512 1.00 95.31 94 GLU A N 1
ATOM 758 C CA . GLU A 1 94 ? -9.838 -10.487 -9.197 1.00 95.31 94 GLU A CA 1
ATOM 759 C C . GLU A 1 94 ? -11.142 -9.809 -9.647 1.00 95.31 94 GLU A C 1
ATOM 761 O O . GLU A 1 94 ? -11.527 -9.927 -10.810 1.00 95.31 94 GLU A O 1
ATOM 766 N N . GLN A 1 95 ? -11.788 -9.039 -8.762 1.00 94.12 95 GLN A N 1
ATOM 767 C CA . GLN A 1 95 ? -12.995 -8.261 -9.081 1.00 94.12 95 GLN A CA 1
ATOM 768 C C . GLN A 1 95 ? -12.752 -7.220 -10.179 1.00 94.12 95 GLN A C 1
ATOM 770 O O . GLN A 1 95 ? -13.638 -6.941 -10.981 1.00 94.12 95 GLN A O 1
ATOM 775 N N . LEU A 1 96 ? -11.551 -6.645 -10.230 1.00 95.19 96 LEU A N 1
ATOM 776 C CA . LEU A 1 96 ? -11.146 -5.696 -11.262 1.00 95.19 96 LEU A CA 1
ATOM 777 C C . LEU A 1 96 ? -10.713 -6.383 -12.567 1.00 95.19 96 LEU A C 1
ATOM 779 O O . LEU A 1 96 ? -10.355 -5.679 -13.508 1.00 95.19 96 LEU A O 1
ATOM 783 N N . GLY A 1 97 ? -10.709 -7.717 -12.658 1.00 95.69 97 GLY A N 1
ATOM 784 C CA . GLY A 1 97 ? -10.230 -8.440 -13.841 1.00 95.69 97 GLY A CA 1
ATOM 785 C C . GLY A 1 97 ? -8.740 -8.217 -14.134 1.00 95.69 97 GLY A C 1
ATOM 786 O O . GLY A 1 97 ? -8.328 -8.238 -15.295 1.00 95.69 97 GLY A O 1
ATOM 787 N N . ILE A 1 98 ? -7.942 -7.954 -13.095 1.00 97.38 98 ILE A N 1
ATOM 788 C CA . ILE A 1 98 ? -6.501 -7.707 -13.191 1.00 97.38 98 ILE A CA 1
ATOM 789 C C . ILE A 1 98 ? -5.756 -9.021 -12.964 1.00 97.38 98 ILE A C 1
ATOM 791 O O . ILE A 1 98 ? -5.926 -9.674 -11.938 1.00 97.38 98 ILE A O 1
ATOM 795 N N . GLU A 1 99 ? -4.873 -9.381 -13.892 1.00 98.06 99 GLU A N 1
ATOM 796 C CA . GLU A 1 99 ? -3.886 -10.435 -13.654 1.00 98.06 99 GLU A CA 1
ATOM 797 C C . GLU A 1 99 ? -2.777 -9.869 -12.761 1.00 98.06 99 GLU A C 1
ATOM 799 O O . GLU A 1 99 ? -2.239 -8.801 -13.057 1.00 98.06 99 GLU A O 1
ATOM 804 N N . TYR A 1 100 ? -2.420 -10.541 -11.670 1.00 98.25 100 TYR A N 1
ATOM 805 C CA . TYR A 1 100 ? -1.461 -9.993 -10.714 1.00 98.25 100 TYR A CA 1
ATOM 806 C C . TYR A 1 100 ? -0.381 -10.992 -10.306 1.00 98.25 100 TYR A C 1
ATOM 808 O O . TYR A 1 100 ? -0.633 -12.181 -10.150 1.00 98.25 100 TYR A O 1
ATOM 816 N N . ASP A 1 101 ? 0.820 -10.460 -10.084 1.00 98.12 101 ASP A N 1
ATOM 817 C CA . ASP A 1 101 ? 1.976 -11.170 -9.553 1.00 98.12 101 ASP A CA 1
ATOM 818 C C . ASP A 1 101 ? 2.411 -10.477 -8.252 1.00 98.12 101 ASP A C 1
ATOM 820 O O . ASP A 1 101 ? 2.838 -9.316 -8.261 1.00 98.12 101 ASP A O 1
ATOM 824 N N . VAL A 1 102 ? 2.298 -11.165 -7.111 1.00 98.00 102 VAL A N 1
ATOM 825 C CA . VAL A 1 102 ? 2.780 -10.639 -5.824 1.00 98.00 102 VAL A CA 1
ATOM 826 C C . VAL A 1 102 ? 4.276 -10.910 -5.703 1.00 98.00 102 VAL A C 1
ATOM 828 O O . VAL A 1 102 ? 4.719 -12.055 -5.741 1.00 98.00 102 VAL A O 1
ATOM 831 N N . VAL A 1 103 ? 5.073 -9.857 -5.524 1.00 97.25 103 VAL A N 1
ATOM 832 C CA . VAL A 1 103 ? 6.521 -9.991 -5.351 1.00 97.25 103 VAL A CA 1
ATOM 833 C C . VAL A 1 103 ? 6.815 -10.679 -4.018 1.00 97.25 103 VAL A C 1
ATOM 835 O O . VAL A 1 103 ? 6.494 -10.139 -2.948 1.00 97.25 103 VAL A O 1
ATOM 838 N N . ASP A 1 104 ? 7.499 -11.825 -4.080 1.00 93.69 104 ASP A N 1
ATOM 839 C CA . ASP A 1 104 ? 8.061 -12.506 -2.911 1.00 93.69 104 ASP A CA 1
ATOM 840 C C . ASP A 1 104 ? 9.244 -11.706 -2.346 1.00 93.69 104 ASP A C 1
ATOM 842 O O . ASP A 1 104 ? 10.421 -11.932 -2.629 1.00 93.69 104 ASP A O 1
ATOM 846 N N . SER A 1 105 ? 8.908 -10.659 -1.601 1.00 92.19 105 SER A N 1
ATOM 847 C CA . SER A 1 105 ? 9.859 -9.733 -1.004 1.00 92.19 105 SER A CA 1
ATOM 848 C C . SER A 1 105 ? 9.678 -9.647 0.507 1.00 92.19 105 SER A C 1
ATOM 850 O O . SER A 1 105 ? 8.581 -9.806 1.038 1.00 92.19 105 SER A O 1
ATOM 852 N N . GLY A 1 106 ? 10.732 -9.234 1.208 1.00 92.88 106 GLY A N 1
ATOM 853 C CA . GLY A 1 106 ? 10.611 -8.717 2.572 1.00 92.88 106 GLY A CA 1
ATOM 854 C C . GLY A 1 106 ? 10.077 -7.278 2.601 1.00 92.88 106 GLY A C 1
ATOM 855 O O . GLY A 1 106 ? 9.274 -6.866 1.759 1.00 92.88 106 GLY A O 1
ATOM 856 N N . CYS A 1 107 ? 10.565 -6.499 3.570 1.00 95.38 107 CYS A N 1
ATOM 857 C CA . CYS A 1 107 ? 10.374 -5.049 3.632 1.00 95.38 107 CYS A CA 1
ATOM 858 C C . CYS A 1 107 ? 10.982 -4.347 2.403 1.00 95.38 107 CYS A C 1
ATOM 860 O O . CYS A 1 107 ? 12.004 -4.786 1.881 1.00 95.38 107 CYS A O 1
ATOM 862 N N . CYS A 1 108 ? 10.399 -3.220 1.986 1.00 96.62 108 CYS A N 1
ATOM 863 C CA . CYS A 1 108 ? 10.952 -2.373 0.926 1.00 96.62 108 CYS A CA 1
ATOM 864 C C . CYS A 1 108 ? 12.292 -1.711 1.305 1.00 96.62 108 CYS A C 1
ATOM 866 O O . CYS A 1 108 ? 13.031 -1.301 0.420 1.00 96.62 108 CYS A O 1
ATOM 868 N N . GLY A 1 109 ? 12.599 -1.603 2.603 1.00 95.75 109 GLY A N 1
ATOM 869 C CA . GLY A 1 109 ? 13.817 -0.981 3.135 1.00 95.75 109 GLY A CA 1
ATOM 870 C C . GLY A 1 109 ? 13.634 0.432 3.686 1.00 95.75 109 GLY A C 1
ATOM 871 O O . GLY A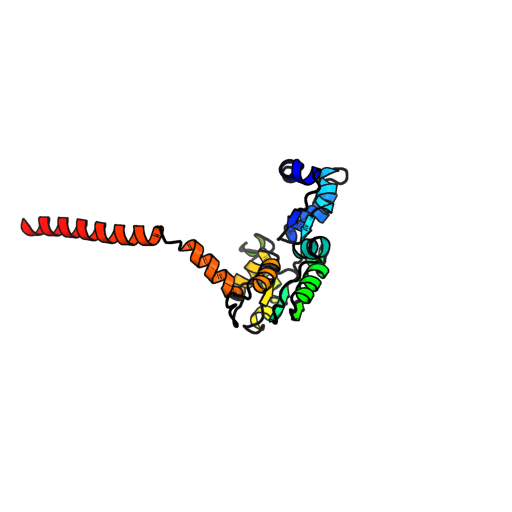 1 109 ? 14.396 0.839 4.556 1.00 95.75 109 GLY A O 1
ATOM 872 N N . MET A 1 110 ? 12.589 1.150 3.263 1.00 94.94 110 MET A N 1
ATOM 873 C CA . MET A 1 110 ? 12.419 2.566 3.611 1.00 94.94 110 MET A CA 1
ATOM 874 C C . MET A 1 110 ? 11.970 2.803 5.059 1.00 94.94 110 MET A C 1
ATOM 876 O O . MET A 1 110 ? 12.528 3.668 5.725 1.00 94.94 110 MET A O 1
ATOM 880 N N . ALA A 1 111 ? 10.964 2.056 5.537 1.00 89.12 111 ALA A N 1
ATOM 881 C CA . ALA A 1 111 ? 10.444 2.108 6.913 1.00 89.12 111 ALA A CA 1
ATOM 882 C C . ALA A 1 111 ? 10.363 3.535 7.521 1.00 89.12 111 ALA A C 1
ATOM 884 O O . ALA A 1 111 ? 10.982 3.833 8.545 1.00 89.12 111 ALA A O 1
ATOM 885 N N . GLY A 1 112 ? 9.607 4.436 6.886 1.00 85.44 112 GLY A N 1
ATOM 886 C CA . GLY A 1 112 ? 9.489 5.829 7.323 1.00 85.44 112 GLY A CA 1
ATOM 887 C C . GLY A 1 112 ? 10.748 6.643 7.020 1.00 85.44 112 GLY A C 1
ATOM 888 O O . GLY A 1 112 ? 11.156 6.745 5.867 1.00 85.44 112 GLY A O 1
ATOM 889 N N . SER A 1 113 ? 11.342 7.263 8.045 1.00 88.75 113 SER A N 1
ATOM 890 C CA . SER A 1 113 ? 12.567 8.062 7.891 1.00 88.75 113 SER A CA 1
ATOM 891 C C . SER A 1 113 ? 13.841 7.222 7.804 1.00 88.75 113 SER A C 1
ATOM 893 O O . SER A 1 113 ? 14.867 7.747 7.381 1.00 88.75 113 SER A O 1
ATOM 895 N N . PHE A 1 114 ? 13.784 5.941 8.193 1.00 93.75 114 PHE A N 1
ATOM 896 C CA . PHE A 1 114 ? 14.952 5.061 8.291 1.00 93.75 114 PHE A CA 1
ATOM 897 C C . PHE A 1 114 ? 15.767 5.051 6.994 1.00 93.75 114 PHE A C 1
ATOM 899 O O . PHE A 1 114 ? 16.983 5.212 7.032 1.00 93.75 114 PHE A O 1
ATOM 906 N N . GLY A 1 115 ? 15.099 4.928 5.845 1.00 92.19 115 GLY A N 1
ATOM 907 C CA . GLY A 1 115 ? 15.752 4.872 4.541 1.00 92.19 115 GLY A CA 1
ATOM 908 C C . GLY A 1 115 ? 16.357 6.186 4.049 1.00 92.19 115 GLY A C 1
ATOM 909 O O . GLY A 1 115 ? 17.093 6.157 3.068 1.00 92.19 115 GLY A O 1
ATOM 910 N N . PHE A 1 116 ? 16.092 7.310 4.718 1.00 93.19 116 PHE A N 1
ATOM 911 C CA . PHE A 1 116 ? 16.697 8.610 4.406 1.00 93.19 116 PHE A CA 1
ATOM 912 C C . PHE A 1 116 ? 17.907 8.940 5.282 1.00 93.19 116 PHE A C 1
ATOM 914 O O . PHE A 1 116 ? 18.676 9.844 4.955 1.00 93.19 116 PHE A O 1
ATOM 921 N N . GLU A 1 117 ? 18.076 8.246 6.406 1.00 95.81 117 GLU A N 1
ATOM 922 C CA . GLU A 1 117 ? 19.209 8.467 7.297 1.00 95.81 117 GLU A CA 1
ATOM 923 C C . GLU A 1 117 ? 20.502 7.998 6.624 1.00 95.81 117 GLU A C 1
ATOM 925 O O . GLU A 1 117 ? 20.584 6.881 6.110 1.00 95.81 117 GLU A O 1
ATOM 930 N N . ARG A 1 118 ? 21.531 8.852 6.636 1.00 95.81 118 ARG A N 1
ATOM 931 C CA . ARG A 1 118 ? 22.785 8.628 5.903 1.00 95.81 118 ARG A CA 1
ATOM 932 C C . ARG A 1 118 ? 23.430 7.292 6.262 1.00 95.81 11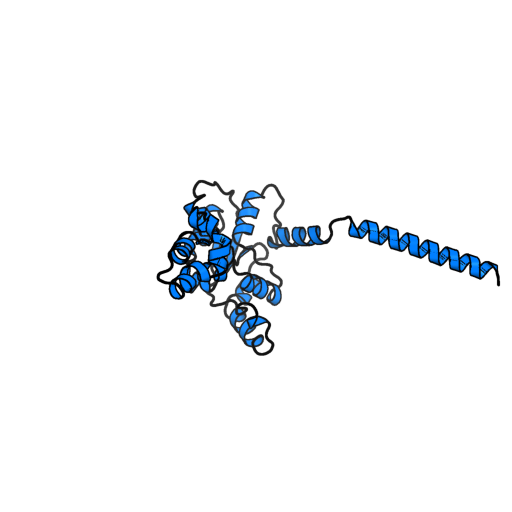8 ARG A C 1
ATOM 934 O O . ARG A 1 118 ? 23.931 6.597 5.388 1.00 95.81 118 ARG A O 1
ATOM 941 N N . GLU A 1 119 ? 23.397 6.938 7.539 1.00 96.81 119 GLU A N 1
ATOM 942 C CA . GLU A 1 119 ? 23.997 5.729 8.099 1.00 96.81 119 GLU A CA 1
ATOM 943 C C . GLU A 1 119 ? 23.214 4.456 7.739 1.00 96.81 119 GLU A C 1
ATOM 945 O O . GLU A 1 119 ? 23.745 3.352 7.841 1.00 96.81 119 GLU A O 1
ATOM 950 N N . LYS A 1 120 ? 21.947 4.598 7.337 1.00 97.31 120 LYS A N 1
ATOM 951 C CA . LYS A 1 120 ? 21.012 3.497 7.058 1.00 97.31 120 LYS A CA 1
ATOM 952 C C . LYS A 1 120 ? 20.632 3.397 5.582 1.00 97.31 120 LYS A C 1
ATOM 954 O O . LYS A 1 120 ? 20.043 2.392 5.186 1.00 97.31 120 LYS A O 1
ATOM 959 N N . TYR A 1 121 ? 20.980 4.395 4.770 1.00 96.62 121 TYR A N 1
ATOM 960 C CA . TYR A 1 121 ? 20.630 4.467 3.353 1.00 96.62 121 TYR A CA 1
ATOM 961 C C . TYR A 1 121 ? 21.050 3.205 2.592 1.00 96.62 121 TYR A C 1
ATOM 963 O O . TYR A 1 121 ? 20.214 2.565 1.956 1.00 96.62 121 TYR A O 1
ATOM 971 N N . ASP A 1 122 ? 22.307 2.778 2.735 1.00 97.50 122 ASP A N 1
ATOM 972 C CA . ASP A 1 122 ? 22.816 1.595 2.031 1.00 97.50 122 ASP A CA 1
ATOM 973 C C . ASP A 1 122 ? 22.077 0.316 2.450 1.00 97.50 122 ASP A C 1
ATOM 975 O O . ASP A 1 122 ? 21.792 -0.542 1.617 1.00 97.50 122 ASP A O 1
ATOM 979 N N . VAL A 1 123 ? 21.685 0.210 3.725 1.00 97.69 123 VAL A N 1
ATOM 980 C CA . VAL A 1 123 ? 20.885 -0.915 4.237 1.00 97.69 123 VAL A CA 1
ATOM 981 C C . VAL A 1 123 ? 19.465 -0.876 3.673 1.00 97.69 123 VAL A C 1
ATOM 983 O O . VAL A 1 123 ? 18.937 -1.914 3.277 1.00 97.69 123 VAL A O 1
ATOM 986 N N . SER A 1 124 ? 18.850 0.305 3.598 1.00 97.94 124 SER A N 1
ATOM 987 C CA . SER A 1 124 ? 17.529 0.501 2.990 1.00 97.94 124 SER A CA 1
ATOM 988 C C . SER A 1 124 ? 17.528 0.094 1.516 1.00 97.94 124 SER A C 1
ATOM 990 O O . SER A 1 124 ? 16.696 -0.716 1.096 1.00 97.94 124 SER A O 1
ATOM 992 N N . ILE A 1 125 ? 18.499 0.582 0.736 1.00 97.94 125 ILE A N 1
ATOM 993 C CA . ILE A 1 125 ? 18.663 0.201 -0.670 1.00 97.94 125 ILE A CA 1
ATOM 994 C C . ILE A 1 125 ? 18.891 -1.306 -0.784 1.00 97.94 125 ILE A C 1
ATOM 996 O O . ILE A 1 125 ? 18.162 -1.967 -1.521 1.00 97.94 125 ILE A O 1
ATOM 1000 N N . ALA A 1 126 ? 19.814 -1.872 -0.000 1.00 98.00 126 ALA A N 1
ATOM 1001 C CA . ALA A 1 126 ? 20.087 -3.306 -0.014 1.00 98.00 126 ALA A CA 1
ATOM 1002 C 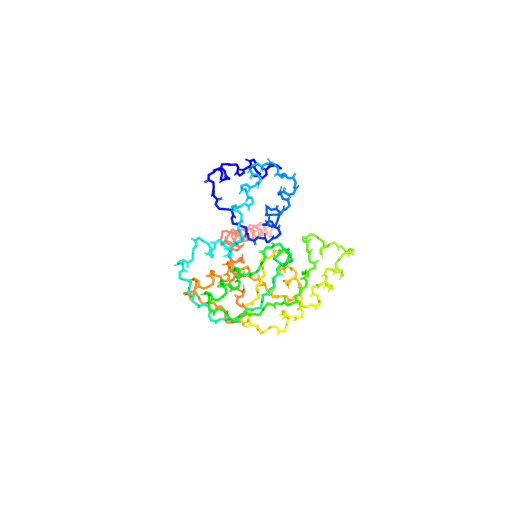C . ALA A 1 126 ? 18.834 -4.146 0.281 1.00 98.00 126 ALA A C 1
ATOM 1004 O O . ALA A 1 126 ? 18.640 -5.177 -0.354 1.00 98.00 126 ALA A O 1
ATOM 1005 N N . CYS A 1 127 ? 17.952 -3.714 1.190 1.00 97.75 127 CYS A N 1
ATOM 1006 C CA . CYS A 1 127 ? 16.678 -4.396 1.438 1.00 97.75 127 CYS A CA 1
ATOM 1007 C C . CYS A 1 127 ? 15.789 -4.436 0.188 1.00 97.75 127 CYS A C 1
ATOM 1009 O O . CYS A 1 127 ? 15.296 -5.505 -0.173 1.00 97.75 127 CYS A O 1
ATOM 1011 N N . GLY A 1 128 ? 15.606 -3.293 -0.479 1.00 97.56 128 GLY A N 1
ATOM 1012 C CA . GLY A 1 128 ? 14.808 -3.206 -1.702 1.00 97.56 128 GLY A CA 1
ATOM 1013 C C . GLY A 1 128 ? 15.408 -4.004 -2.865 1.00 97.56 128 GLY A C 1
ATOM 1014 O O . GLY A 1 128 ? 14.673 -4.652 -3.613 1.00 97.56 128 GLY A O 1
ATOM 1015 N N . GLU A 1 129 ? 16.737 -4.009 -2.981 1.00 98.12 129 GLU A N 1
ATOM 1016 C CA . GLU A 1 129 ? 17.492 -4.702 -4.033 1.00 98.12 129 GLU A CA 1
ATOM 1017 C C . GLU A 1 129 ? 17.417 -6.233 -3.953 1.00 98.12 129 GLU A C 1
ATOM 1019 O O . GLU A 1 129 ? 17.736 -6.918 -4.920 1.00 98.12 129 GLU A O 1
ATOM 1024 N N . ARG A 1 130 ? 16.938 -6.800 -2.839 1.00 97.50 130 ARG A N 1
ATOM 1025 C CA . ARG A 1 130 ? 16.788 -8.258 -2.699 1.00 97.50 130 ARG A CA 1
ATOM 1026 C C . ARG A 1 130 ? 15.756 -8.866 -3.644 1.00 97.50 130 ARG A C 1
ATOM 1028 O O . ARG A 1 130 ? 15.919 -10.018 -4.022 1.00 97.50 130 ARG A O 1
ATOM 1035 N N . ALA A 1 131 ? 14.676 -8.141 -3.940 1.00 97.69 131 ALA A N 1
ATOM 1036 C CA . ALA A 1 131 ? 13.570 -8.666 -4.749 1.00 97.69 131 ALA A CA 1
ATOM 1037 C C . ALA A 1 131 ? 12.714 -7.560 -5.378 1.00 97.69 131 ALA A C 1
ATOM 1039 O O . ALA A 1 131 ? 12.437 -7.593 -6.572 1.00 97.69 131 ALA A O 1
ATOM 1040 N N . LEU A 1 132 ? 12.315 -6.555 -4.587 1.00 98.44 132 LEU A N 1
ATOM 1041 C CA . LEU A 1 132 ? 11.353 -5.541 -5.021 1.00 98.44 132 LEU A CA 1
ATOM 1042 C C . LEU A 1 132 ? 11.884 -4.673 -6.168 1.00 98.44 132 LEU A C 1
ATOM 1044 O O . LEU A 1 132 ? 11.222 -4.532 -7.192 1.00 98.44 132 LEU A O 1
ATOM 1048 N N . LEU A 1 133 ? 13.060 -4.067 -5.994 1.00 98.56 133 LEU A N 1
ATOM 1049 C CA . LEU A 1 133 ? 13.598 -3.123 -6.975 1.00 98.56 133 LEU A CA 1
ATOM 1050 C C . LEU A 1 133 ? 13.975 -3.798 -8.307 1.00 98.56 133 LEU A C 1
ATOM 1052 O O . LEU A 1 133 ? 13.624 -3.235 -9.347 1.00 98.56 133 LEU A O 1
ATOM 1056 N N . PRO A 1 134 ? 14.608 -4.993 -8.325 1.00 98.44 134 PRO A N 1
ATOM 1057 C CA . PRO A 1 134 ? 14.816 -5.745 -9.560 1.00 98.44 134 PRO A CA 1
ATOM 1058 C C . PRO A 1 134 ? 13.505 -6.072 -10.281 1.00 98.44 134 PRO A C 1
ATOM 1060 O O . PRO A 1 134 ? 13.363 -5.707 -11.445 1.00 98.44 134 PRO A O 1
ATOM 1063 N N . ALA A 1 135 ? 12.513 -6.629 -9.574 1.00 98.56 135 ALA A N 1
ATOM 1064 C CA . ALA A 1 135 ? 11.231 -7.002 -10.173 1.00 98.56 135 ALA A CA 1
ATOM 1065 C C . ALA A 1 135 ? 10.522 -5.803 -10.827 1.00 98.56 135 ALA A C 1
ATOM 1067 O O . ALA A 1 135 ? 9.980 -5.917 -11.924 1.00 98.56 135 ALA A O 1
ATOM 1068 N N . VAL A 1 136 ? 10.571 -4.622 -10.199 1.00 98.50 136 VAL A N 1
ATOM 1069 C CA . VAL A 1 136 ? 9.991 -3.401 -10.781 1.00 98.50 136 VAL A CA 1
ATOM 1070 C C . VAL A 1 136 ? 10.753 -2.926 -12.022 1.00 98.50 136 VAL A C 1
ATOM 1072 O O . VAL A 1 136 ? 10.124 -2.448 -12.967 1.00 98.50 136 VAL A O 1
ATOM 1075 N N . ARG A 1 137 ? 12.088 -3.028 -12.043 1.00 98.12 137 ARG A N 1
ATOM 1076 C CA . ARG A 1 137 ? 12.895 -2.626 -13.211 1.00 98.12 137 ARG A CA 1
ATOM 1077 C C . ARG A 1 137 ? 12.722 -3.570 -14.399 1.00 98.12 137 ARG A C 1
ATOM 1079 O O . ARG A 1 137 ? 12.833 -3.122 -15.535 1.00 98.12 137 ARG A O 1
ATOM 1086 N N . GLU A 1 138 ? 12.446 -4.842 -14.135 1.00 98.00 138 GLU A N 1
ATOM 1087 C CA . GLU A 1 138 ? 12.212 -5.871 -15.155 1.00 98.00 138 GLU A CA 1
ATOM 1088 C C . GLU A 1 138 ? 10.763 -5.897 -15.664 1.00 98.00 138 GLU A C 1
ATOM 1090 O O . GLU A 1 138 ? 10.498 -6.418 -16.748 1.00 98.00 138 GLU A O 1
ATOM 1095 N N . ALA A 1 139 ? 9.821 -5.317 -14.915 1.00 98.06 139 ALA A N 1
ATOM 1096 C CA . ALA A 1 139 ? 8.416 -5.276 -15.294 1.00 98.06 139 ALA A CA 1
ATOM 1097 C C . ALA A 1 139 ? 8.185 -4.520 -16.614 1.00 98.06 139 ALA A C 1
ATOM 1099 O O . ALA A 1 139 ? 8.678 -3.406 -16.816 1.00 98.06 139 ALA A O 1
ATOM 1100 N N . ASP A 1 140 ? 7.339 -5.093 -17.480 1.00 97.69 140 ASP A N 1
ATOM 1101 C CA . ASP A 1 140 ? 6.877 -4.445 -18.712 1.00 97.69 140 ASP A CA 1
ATOM 1102 C C . ASP A 1 140 ? 6.288 -3.054 -18.406 1.00 97.69 140 ASP A C 1
ATOM 1104 O O . ASP A 1 140 ? 5.634 -2.821 -17.383 1.00 97.69 140 ASP A O 1
ATOM 1108 N N . ALA A 1 141 ? 6.516 -2.097 -19.305 1.00 96.94 141 ALA A N 1
ATOM 1109 C CA . ALA A 1 141 ? 6.058 -0.723 -19.118 1.00 96.94 141 ALA A CA 1
ATOM 1110 C C . ALA A 1 141 ? 4.523 -0.599 -19.040 1.00 96.94 141 ALA A C 1
ATOM 1112 O O . ALA A 1 141 ? 4.029 0.404 -18.537 1.00 96.94 141 ALA A O 1
ATOM 1113 N N . ARG A 1 142 ? 3.759 -1.585 -19.520 1.00 96.50 142 ARG A N 1
ATOM 1114 C CA . ARG A 1 142 ? 2.289 -1.638 -19.430 1.00 96.50 142 ARG A CA 1
ATOM 1115 C C . ARG A 1 142 ? 1.795 -2.205 -18.097 1.00 96.50 142 ARG A C 1
ATOM 1117 O O . ARG A 1 142 ? 0.618 -2.044 -17.778 1.00 96.50 142 ARG A O 1
ATOM 1124 N N . THR A 1 143 ? 2.666 -2.866 -17.334 1.00 97.88 143 THR A N 1
ATOM 1125 C CA . THR A 1 143 ? 2.334 -3.457 -16.034 1.00 97.88 143 THR A CA 1
ATOM 1126 C C . THR A 1 143 ? 2.141 -2.359 -14.994 1.00 97.88 143 THR A C 1
ATOM 1128 O O . THR A 1 143 ? 2.993 -1.477 -14.838 1.00 97.88 143 THR A O 1
ATOM 1131 N N . LEU A 1 144 ? 1.023 -2.423 -14.270 1.00 98.06 144 LEU A N 1
ATOM 1132 C CA . LEU A 1 144 ? 0.763 -1.599 -13.093 1.00 98.06 144 LEU A CA 1
ATOM 1133 C C . LEU A 1 144 ? 1.746 -1.992 -11.990 1.00 98.06 144 LEU A C 1
ATOM 1135 O O . LEU A 1 144 ? 1.886 -3.171 -11.691 1.00 98.06 144 LEU A O 1
ATOM 1139 N N . ILE A 1 145 ? 2.395 -1.024 -11.350 1.00 98.44 145 ILE A N 1
ATOM 1140 C CA . ILE A 1 145 ? 3.164 -1.287 -10.128 1.00 98.44 145 ILE A CA 1
ATOM 1141 C C . ILE A 1 145 ? 2.288 -0.870 -8.952 1.00 98.44 145 ILE A C 1
ATOM 1143 O O . ILE A 1 145 ? 1.838 0.275 -8.920 1.00 98.44 145 ILE A O 1
ATOM 1147 N N . VAL A 1 146 ? 2.023 -1.770 -8.006 1.00 98.50 146 VAL A N 1
ATOM 1148 C CA . VAL A 1 146 ? 1.077 -1.517 -6.907 1.00 98.50 146 VAL A CA 1
ATOM 1149 C C . VAL A 1 146 ? 1.755 -1.701 -5.554 1.00 98.50 146 VAL A C 1
ATOM 1151 O O . VAL A 1 146 ? 2.407 -2.714 -5.304 1.00 98.50 146 VAL A O 1
ATOM 1154 N N . ALA A 1 147 ? 1.613 -0.706 -4.680 1.00 98.12 147 ALA A N 1
ATOM 1155 C CA . ALA A 1 147 ? 2.060 -0.760 -3.293 1.00 98.12 147 ALA A CA 1
ATOM 1156 C C . ALA A 1 147 ? 1.251 0.220 -2.430 1.00 98.12 147 ALA A C 1
ATOM 1158 O O . ALA A 1 147 ? 1.227 1.425 -2.701 1.00 98.12 147 ALA A O 1
ATOM 1159 N N . ASP A 1 148 ? 0.658 -0.269 -1.340 1.00 97.50 148 ASP A N 1
ATOM 1160 C CA . ASP A 1 148 ? -0.200 0.558 -0.477 1.00 97.50 148 ASP A CA 1
ATOM 1161 C C . ASP A 1 148 ? 0.577 1.377 0.557 1.00 97.50 148 ASP A C 1
ATOM 1163 O O . ASP A 1 148 ? 0.146 2.463 0.943 1.00 97.50 148 ASP A O 1
ATOM 1167 N N . GLY A 1 149 ? 1.779 0.936 0.928 1.00 96.19 149 GLY A N 1
ATOM 1168 C CA . GLY A 1 149 ? 2.641 1.693 1.833 1.00 96.19 149 GLY A CA 1
ATOM 1169 C C . GLY A 1 149 ? 3.256 2.927 1.173 1.00 96.19 149 GLY A C 1
ATOM 1170 O O . GLY A 1 149 ? 3.950 2.797 0.162 1.00 96.19 149 GLY A O 1
ATOM 1171 N N . PHE A 1 150 ? 3.111 4.115 1.765 1.00 94.75 150 PHE A N 1
ATOM 1172 C CA . PHE A 1 150 ? 3.747 5.350 1.285 1.00 94.75 150 PHE A CA 1
ATOM 1173 C C . PHE A 1 150 ? 5.270 5.196 1.204 1.00 94.75 150 PHE A C 1
ATOM 1175 O O . PHE A 1 150 ? 5.885 5.626 0.230 1.00 94.75 150 PHE A O 1
ATOM 1182 N N . SER A 1 151 ? 5.864 4.533 2.203 1.00 96.06 151 SER A N 1
ATOM 1183 C CA . SER A 1 151 ? 7.303 4.267 2.265 1.00 96.06 151 SER A CA 1
ATOM 1184 C C . SER A 1 151 ? 7.740 3.330 1.140 1.00 96.06 151 SER A C 1
ATOM 1186 O O . SER A 1 151 ? 8.766 3.559 0.507 1.00 96.06 151 SER A O 1
ATOM 1188 N N . CYS A 1 152 ? 6.939 2.300 0.842 1.00 97.56 152 CYS A N 1
ATOM 1189 C CA . CYS A 1 152 ? 7.198 1.394 -0.276 1.00 97.56 152 CYS A CA 1
ATOM 1190 C C . CYS A 1 152 ? 7.098 2.114 -1.623 1.00 97.56 152 CYS A C 1
ATOM 1192 O O . CYS A 1 152 ? 7.977 1.943 -2.466 1.00 97.56 152 CYS A O 1
ATOM 1194 N N . ARG A 1 153 ? 6.069 2.951 -1.814 1.00 96.75 153 ARG A N 1
ATOM 1195 C CA . ARG A 1 153 ? 5.923 3.755 -3.034 1.00 96.75 153 ARG A CA 1
ATOM 1196 C C . ARG A 1 153 ? 7.108 4.690 -3.237 1.00 96.75 153 ARG A C 1
ATOM 1198 O O . ARG A 1 153 ? 7.623 4.763 -4.349 1.00 96.75 153 ARG A O 1
ATOM 1205 N N . GLU A 1 154 ? 7.555 5.375 -2.183 1.00 95.75 154 GLU A N 1
ATOM 1206 C CA . GLU A 1 154 ? 8.690 6.294 -2.285 1.00 95.75 154 GLU A CA 1
ATOM 1207 C C . GLU A 1 154 ? 10.001 5.555 -2.563 1.00 95.75 154 GLU A C 1
ATOM 1209 O O . GLU A 1 154 ? 10.748 5.988 -3.434 1.00 95.75 154 GLU A O 1
ATOM 1214 N N . GLN A 1 155 ? 10.237 4.402 -1.925 1.00 97.56 155 GLN A N 1
ATOM 1215 C CA . GLN A 1 155 ? 11.404 3.563 -2.210 1.00 97.56 155 GLN A CA 1
ATOM 1216 C C . GLN A 1 155 ? 11.478 3.171 -3.686 1.00 97.56 155 GLN A C 1
ATOM 1218 O O . GLN A 1 155 ? 12.502 3.349 -4.339 1.00 97.56 155 GLN A O 1
ATOM 1223 N N . VAL A 1 156 ? 10.382 2.645 -4.231 1.00 97.69 156 VAL A N 1
ATOM 1224 C CA . VAL A 1 156 ? 10.348 2.235 -5.636 1.00 97.69 156 VAL A CA 1
ATOM 1225 C C . VAL A 1 156 ? 10.536 3.444 -6.547 1.00 97.69 156 VAL A C 1
ATOM 1227 O O . VAL A 1 156 ? 11.324 3.389 -7.492 1.00 97.69 156 VAL A O 1
ATOM 1230 N N . LYS A 1 157 ? 9.865 4.556 -6.241 1.00 95.88 157 LYS A N 1
ATOM 1231 C CA . LYS A 1 157 ? 9.948 5.788 -7.021 1.00 95.88 157 LYS A CA 1
ATOM 1232 C C . LYS A 1 157 ? 11.362 6.342 -7.098 1.00 95.88 157 LYS A C 1
ATOM 1234 O O . LYS A 1 157 ? 11.831 6.617 -8.202 1.00 95.88 157 LYS A O 1
ATOM 1239 N N . GLN A 1 158 ? 12.044 6.483 -5.966 1.00 94.69 158 GLN A N 1
ATOM 1240 C CA . GLN A 1 158 ? 13.390 7.052 -5.945 1.00 94.69 158 GLN A CA 1
ATOM 1241 C C . GLN A 1 158 ? 14.431 6.127 -6.590 1.00 94.69 158 GLN A C 1
ATOM 1243 O O . GLN A 1 158 ? 15.403 6.613 -7.161 1.00 94.69 158 GLN A O 1
ATOM 1248 N N . SER A 1 159 ? 14.226 4.807 -6.531 1.00 97.06 159 SER A N 1
ATOM 1249 C CA . SER A 1 159 ? 15.226 3.825 -6.971 1.00 97.06 159 SER A CA 1
ATOM 1250 C C . SER A 1 159 ? 15.002 3.272 -8.382 1.00 97.06 159 SER A C 1
ATOM 1252 O O . SER A 1 159 ? 15.915 2.671 -8.946 1.00 97.06 159 SER A O 1
ATOM 1254 N N . THR A 1 160 ? 13.810 3.434 -8.963 1.00 96.88 160 THR A N 1
ATOM 1255 C CA . THR A 1 160 ? 13.471 2.843 -10.277 1.00 96.88 160 THR A CA 1
ATOM 1256 C C . THR A 1 160 ? 12.879 3.834 -11.273 1.00 96.88 160 THR A C 1
ATOM 1258 O O . THR A 1 160 ? 12.815 3.535 -12.462 1.00 96.88 160 THR A O 1
ATOM 1261 N N . GLY A 1 161 ? 12.405 4.997 -10.814 1.00 92.50 161 GLY A N 1
ATOM 1262 C CA . GLY A 1 161 ? 11.674 5.955 -11.646 1.00 92.50 161 GLY A CA 1
ATOM 1263 C C . GLY A 1 161 ? 10.224 5.561 -11.967 1.00 92.50 161 GLY A C 1
ATOM 1264 O O . GLY A 1 161 ? 9.473 6.413 -12.440 1.00 92.50 161 GLY A O 1
ATOM 1265 N N . ARG A 1 162 ? 9.791 4.326 -11.669 1.00 96.12 162 ARG A N 1
ATOM 1266 C CA . ARG A 1 162 ? 8.374 3.915 -11.726 1.00 96.12 162 ARG A CA 1
ATOM 1267 C C . ARG A 1 162 ? 7.609 4.530 -10.558 1.00 96.12 162 ARG A C 1
ATOM 1269 O O . ARG A 1 162 ? 8.172 4.697 -9.481 1.00 96.12 162 ARG A O 1
ATOM 1276 N N . TRP A 1 163 ? 6.335 4.869 -10.734 1.00 96.06 163 TRP A N 1
ATOM 1277 C CA . TRP A 1 163 ? 5.512 5.408 -9.641 1.00 96.06 163 TRP A CA 1
ATOM 1278 C C . TRP A 1 163 ? 4.442 4.395 -9.260 1.00 96.06 163 TRP A C 1
ATOM 1280 O O . TRP A 1 163 ? 3.434 4.309 -9.956 1.00 96.06 163 TRP A O 1
ATOM 1290 N N . PRO A 1 164 ? 4.616 3.629 -8.172 1.00 97.00 164 PRO A N 1
ATOM 1291 C CA . PRO A 1 164 ? 3.593 2.672 -7.803 1.00 97.00 164 PRO A CA 1
ATOM 1292 C C . PRO A 1 164 ? 2.306 3.366 -7.373 1.00 97.00 164 PRO A C 1
ATOM 1294 O O . PRO A 1 164 ? 2.333 4.427 -6.743 1.00 97.00 164 PRO A O 1
ATOM 1297 N N . LEU A 1 165 ? 1.192 2.724 -7.689 1.00 97.50 165 LEU A N 1
ATOM 1298 C CA . LEU A 1 165 ? -0.150 3.141 -7.321 1.00 97.50 165 LEU A CA 1
ATOM 1299 C C . LEU A 1 165 ? -0.573 2.479 -6.012 1.00 97.50 165 LEU A C 1
ATOM 1301 O O . LEU A 1 165 ? -0.169 1.356 -5.709 1.00 97.50 165 LEU A O 1
ATOM 1305 N N . HIS A 1 166 ? -1.403 3.171 -5.242 1.00 97.88 166 HIS A N 1
ATOM 1306 C CA . HIS A 1 166 ? -2.188 2.537 -4.185 1.00 97.88 166 HIS A CA 1
ATOM 1307 C C . HIS A 1 166 ? -3.335 1.726 -4.819 1.00 97.88 166 HIS A C 1
ATOM 1309 O O . HIS A 1 166 ? -3.872 2.128 -5.852 1.00 97.88 166 HIS A O 1
ATOM 1315 N N . VAL A 1 167 ? -3.779 0.627 -4.206 1.00 97.69 167 VAL A N 1
ATOM 1316 C CA . VAL A 1 167 ? -4.850 -0.224 -4.765 1.00 97.69 167 VAL A CA 1
ATOM 1317 C C . VAL A 1 167 ? -6.155 0.549 -5.032 1.00 97.69 167 VAL A C 1
ATOM 1319 O O . VAL A 1 167 ? -6.816 0.348 -6.047 1.00 97.69 167 VAL A O 1
ATOM 1322 N N . ALA A 1 168 ? -6.487 1.532 -4.192 1.00 97.06 168 ALA A N 1
ATOM 1323 C CA . ALA A 1 168 ? -7.613 2.447 -4.424 1.00 97.06 168 ALA A CA 1
ATOM 1324 C C . ALA A 1 168 ? -7.470 3.305 -5.700 1.00 97.06 168 ALA A C 1
ATOM 1326 O O . ALA A 1 168 ? -8.468 3.601 -6.355 1.00 97.06 168 ALA A O 1
ATOM 1327 N N . GLU A 1 169 ? -6.249 3.696 -6.078 1.00 96.56 169 GLU A N 1
ATOM 1328 C CA . GLU A 1 169 ? -5.997 4.387 -7.350 1.00 96.56 169 GLU A CA 1
ATOM 1329 C C . GLU A 1 169 ? -6.215 3.421 -8.524 1.00 96.56 169 GLU A C 1
ATOM 1331 O O . GLU A 1 169 ? -6.806 3.795 -9.530 1.00 96.56 169 GLU A O 1
ATOM 1336 N N . VAL A 1 170 ? -5.842 2.147 -8.378 1.00 96.69 170 VAL A N 1
ATOM 1337 C CA . VAL A 1 170 ? -6.122 1.112 -9.387 1.00 96.69 170 VAL A CA 1
ATOM 1338 C C . VAL A 1 170 ? -7.631 0.890 -9.562 1.00 96.69 170 VAL A C 1
ATOM 1340 O O . VAL A 1 170 ? -8.129 0.899 -10.688 1.00 96.69 170 VAL A O 1
ATOM 1343 N N . ALA A 1 171 ? -8.383 0.779 -8.465 1.00 95.75 171 ALA A N 1
ATOM 1344 C CA . ALA A 1 171 ? -9.844 0.681 -8.512 1.00 95.75 171 ALA A CA 1
ATOM 1345 C C . ALA A 1 171 ? -10.487 1.930 -9.146 1.00 95.75 171 ALA A C 1
ATOM 1347 O O . ALA A 1 171 ? -11.462 1.844 -9.893 1.00 95.75 171 ALA A O 1
ATOM 1348 N N . GLN A 1 172 ? -9.920 3.112 -8.904 1.00 94.81 172 GLN A N 1
ATOM 1349 C CA . GLN A 1 172 ? -10.386 4.333 -9.549 1.00 94.81 172 GLN A CA 1
ATOM 1350 C C . GLN A 1 172 ? -10.075 4.353 -11.053 1.00 94.81 172 GLN A C 1
ATOM 1352 O O . GLN A 1 172 ? -10.926 4.814 -11.813 1.00 94.81 172 GLN A O 1
ATOM 1357 N N . LEU A 1 173 ? -8.924 3.839 -11.505 1.00 94.12 173 LEU A N 1
ATOM 1358 C CA . LEU A 1 173 ? -8.629 3.687 -12.937 1.00 94.12 173 LEU A CA 1
ATOM 1359 C C . LEU A 1 173 ? -9.707 2.852 -13.636 1.00 94.12 173 LEU A C 1
ATOM 1361 O O . LEU A 1 173 ? -10.205 3.261 -14.683 1.00 94.12 173 LEU A O 1
ATOM 1365 N N . ALA A 1 174 ? -10.129 1.739 -13.032 1.00 93.12 174 ALA A N 1
ATOM 1366 C CA . ALA A 1 174 ? -11.252 0.942 -13.526 1.00 93.12 174 ALA A CA 1
ATOM 1367 C C . ALA A 1 174 ? -12.542 1.768 -13.676 1.00 93.12 174 ALA A C 1
ATOM 1369 O O . ALA A 1 174 ? -13.166 1.781 -14.735 1.00 93.12 174 ALA A O 1
ATOM 1370 N N . ILE A 1 175 ? -12.923 2.530 -12.651 1.00 92.31 175 ILE A N 1
ATOM 1371 C CA . ILE A 1 175 ? -14.126 3.379 -12.700 1.00 92.31 175 ILE A CA 1
ATOM 1372 C C . ILE A 1 175 ? -13.992 4.481 -13.767 1.00 92.31 175 ILE A C 1
ATOM 1374 O O . ILE A 1 175 ? -14.962 4.855 -14.430 1.00 92.31 175 ILE A O 1
ATOM 1378 N N . GLN A 1 176 ? -12.783 5.005 -13.955 1.00 85.94 176 GLN A N 1
ATOM 1379 C CA . GLN A 1 176 ? -12.484 6.107 -14.862 1.00 85.94 176 GLN A CA 1
ATOM 1380 C C . GLN A 1 176 ? -12.142 5.669 -16.288 1.00 85.94 176 GLN A C 1
ATOM 1382 O O . GLN A 1 176 ? -11.684 6.511 -17.051 1.00 85.94 176 GLN A O 1
ATOM 1387 N N . GLN A 1 177 ? -12.429 4.430 -16.704 1.00 72.44 177 GLN A N 1
ATOM 1388 C CA . GLN A 1 177 ? -12.167 3.923 -18.067 1.00 72.44 177 GLN A CA 1
ATOM 1389 C C . GLN A 1 177 ? -12.657 4.817 -19.220 1.00 72.44 177 GLN A C 1
ATOM 1391 O O . GLN A 1 177 ? -12.161 4.719 -20.340 1.00 72.44 177 GLN A O 1
ATOM 1396 N N . ARG A 1 178 ? -13.617 5.718 -18.968 1.00 61.12 178 ARG A N 1
ATOM 1397 C CA . ARG A 1 178 ? -14.042 6.751 -19.932 1.00 61.12 178 ARG A CA 1
ATOM 1398 C C . ARG A 1 178 ? -12.934 7.758 -20.273 1.00 61.12 178 ARG A C 1
ATOM 1400 O O . ARG A 1 178 ? -13.000 8.410 -21.312 1.00 61.12 178 ARG A O 1
ATOM 1407 N N . HIS A 1 179 ? -11.941 7.904 -19.405 1.00 66.62 179 HIS A N 1
ATOM 1408 C CA . HIS A 1 179 ? -10.717 8.651 -19.641 1.00 66.62 179 HIS A CA 1
ATOM 1409 C C . HIS A 1 179 ? -9.662 7.708 -20.223 1.00 66.62 179 HIS A C 1
ATOM 1411 O O . HIS A 1 179 ? -9.505 6.577 -19.775 1.00 66.62 179 HIS A O 1
ATOM 1417 N N . HIS A 1 180 ? -8.928 8.172 -21.235 1.00 80.81 180 HIS A N 1
ATOM 1418 C CA . HIS A 1 180 ? -7.892 7.373 -21.882 1.00 80.81 180 HIS A CA 1
ATOM 1419 C C . HIS A 1 180 ? -6.734 7.101 -20.906 1.00 80.81 180 HIS A C 1
ATOM 1421 O O . HIS A 1 180 ? -5.853 7.945 -20.728 1.00 80.81 180 HIS A O 1
ATOM 1427 N N . ILE A 1 181 ? -6.755 5.935 -20.254 1.00 85.12 181 ILE A N 1
ATOM 1428 C CA . ILE A 1 181 ? -5.667 5.468 -19.391 1.00 85.12 181 ILE A CA 1
ATOM 1429 C C . ILE A 1 181 ? -4.458 5.169 -20.287 1.00 85.12 181 ILE A C 1
ATOM 1431 O O . ILE A 1 181 ? -4.594 4.375 -21.226 1.00 85.12 181 ILE A O 1
ATOM 1435 N N . PRO A 1 182 ? -3.278 5.756 -20.016 1.00 88.38 182 PRO A N 1
ATOM 1436 C CA . PRO A 1 182 ? -2.071 5.474 -20.778 1.00 88.38 182 PRO A CA 1
ATOM 1437 C C . PRO A 1 182 ? -1.791 3.971 -20.851 1.00 88.38 182 PRO A C 1
ATOM 1439 O O . PRO A 1 182 ? -1.875 3.252 -19.855 1.00 88.38 182 PRO A O 1
ATOM 1442 N N . VAL A 1 183 ? -1.471 3.490 -22.054 1.00 90.19 183 VAL A N 1
ATOM 1443 C CA . VAL A 1 183 ? -1.120 2.078 -22.272 1.00 90.19 183 VAL A CA 1
ATOM 1444 C C . VAL A 1 183 ? 0.217 1.753 -21.613 1.00 90.19 183 VAL A C 1
ATOM 1446 O O . VAL A 1 183 ? 0.341 0.724 -20.961 1.00 90.19 183 VAL A O 1
ATOM 1449 N N . TYR A 1 184 ? 1.195 2.644 -21.765 1.00 93.31 184 TYR A N 1
ATOM 1450 C CA . TYR A 1 184 ? 2.513 2.537 -21.152 1.00 93.31 184 TYR A CA 1
ATOM 1451 C C . TYR A 1 184 ? 2.605 3.484 -19.964 1.00 93.31 184 TYR A C 1
ATOM 1453 O O . TYR A 1 184 ? 2.127 4.616 -20.042 1.00 93.31 184 TYR A O 1
ATOM 1461 N N . LEU A 1 185 ? 3.258 3.025 -18.900 1.00 92.81 185 LEU A N 1
ATOM 1462 C CA . LEU A 1 185 ? 3.401 3.730 -17.631 1.00 92.81 185 LEU A CA 1
ATOM 1463 C C . LEU A 1 185 ? 2.035 4.236 -17.137 1.00 92.81 185 LEU A C 1
ATOM 1465 O O . LEU A 1 185 ? 1.835 5.452 -17.040 1.00 92.81 185 LEU A O 1
ATOM 1469 N N . PRO A 1 186 ? 1.063 3.337 -16.882 1.00 92.12 186 PRO A N 1
ATOM 1470 C CA . PRO A 1 186 ? -0.300 3.706 -16.484 1.00 92.12 186 PRO A CA 1
ATOM 1471 C C . PRO A 1 186 ? -0.344 4.633 -15.259 1.00 92.12 186 PRO A C 1
ATOM 1473 O O . PRO A 1 186 ? -1.234 5.476 -15.148 1.00 92.12 186 PRO A O 1
ATOM 1476 N N . GLU A 1 187 ? 0.663 4.567 -14.386 1.00 93.12 187 GLU A N 1
ATOM 1477 C CA . GLU A 1 187 ? 0.830 5.484 -13.257 1.00 93.12 187 GLU A CA 1
ATOM 1478 C C . GLU A 1 187 ? 0.927 6.977 -13.638 1.00 93.12 187 GLU A C 1
ATOM 1480 O O . GLU A 1 187 ? 0.618 7.865 -12.834 1.00 93.12 187 GLU A O 1
ATOM 1485 N N . SER A 1 188 ? 1.314 7.280 -14.880 1.00 90.50 188 SER A N 1
ATOM 1486 C CA . SER A 1 188 ? 1.425 8.647 -15.397 1.00 90.50 188 SER A CA 1
ATOM 1487 C C . SER A 1 188 ? 0.076 9.372 -15.467 1.00 90.50 188 SER A C 1
ATOM 1489 O O . SER A 1 188 ? 0.039 10.609 -15.434 1.00 90.50 188 SER A O 1
ATOM 1491 N N . PHE A 1 189 ? -1.034 8.623 -15.467 1.00 89.00 189 PHE A N 1
ATOM 1492 C CA . PHE A 1 189 ? -2.383 9.171 -15.347 1.00 89.00 189 PHE A CA 1
ATOM 1493 C C . PHE A 1 189 ? -2.515 10.071 -14.110 1.00 89.00 189 PHE A C 1
ATOM 1495 O O . PHE A 1 189 ? -2.975 11.207 -14.210 1.00 89.00 189 PHE A O 1
ATOM 1502 N N . TYR A 1 190 ? -2.014 9.620 -12.959 1.00 87.25 190 TYR A N 1
ATOM 1503 C CA . TYR A 1 190 ? -2.048 10.398 -11.720 1.00 87.25 190 TYR A CA 1
ATOM 1504 C C . TYR A 1 190 ? -0.906 11.404 -11.608 1.00 87.25 190 TYR A C 1
ATOM 1506 O O . TYR A 1 190 ? -1.093 12.490 -11.051 1.00 87.25 190 TYR A O 1
ATOM 1514 N N . ALA A 1 191 ? 0.272 11.089 -12.154 1.00 75.12 191 ALA A N 1
ATOM 1515 C CA . ALA A 1 191 ? 1.404 12.014 -12.144 1.00 75.12 191 ALA A CA 1
ATOM 1516 C C . ALA A 1 191 ? 1.080 13.327 -12.881 1.00 75.12 191 ALA A C 1
ATOM 1518 O O . ALA A 1 191 ? 1.348 14.415 -12.362 1.00 75.12 191 ALA A O 1
ATOM 1519 N N . SER A 1 192 ? 0.436 13.228 -14.047 1.00 67.69 192 SER A N 1
ATOM 1520 C CA . SER A 1 192 ? 0.013 14.387 -14.840 1.00 67.69 192 SER A CA 1
ATOM 1521 C C . SER A 1 192 ? -1.065 15.220 -14.134 1.00 67.69 192 SER A C 1
ATOM 1523 O O . SER A 1 192 ? -0.973 16.450 -14.105 1.00 67.69 192 SER A O 1
ATOM 1525 N N . GLN A 1 193 ? -2.034 14.580 -13.468 1.00 69.00 193 GLN A N 1
ATOM 1526 C CA . GLN A 1 193 ? -3.053 15.286 -12.686 1.00 69.00 193 GLN A CA 1
ATOM 1527 C C . GLN A 1 193 ? -2.447 16.044 -11.497 1.00 69.00 193 GLN A C 1
ATOM 1529 O O . GLN A 1 193 ? -2.747 17.226 -11.305 1.00 69.00 193 GLN A O 1
ATOM 1534 N N . ARG A 1 194 ? -1.526 15.422 -10.747 1.00 66.81 194 ARG A N 1
ATOM 1535 C CA . ARG A 1 194 ? -0.847 16.059 -9.601 1.00 66.81 194 ARG A CA 1
ATOM 1536 C C . ARG A 1 194 ? 0.000 17.267 -10.019 1.00 66.81 194 ARG A C 1
ATOM 1538 O O . ARG A 1 194 ? 0.052 18.257 -9.289 1.00 66.81 194 ARG A O 1
ATOM 1545 N N . GLN A 1 195 ? 0.630 17.226 -11.195 1.00 58.81 195 GLN A N 1
ATOM 1546 C CA . GLN A 1 195 ? 1.343 18.383 -11.754 1.00 58.81 195 GLN A CA 1
ATOM 1547 C C . GLN A 1 195 ? 0.384 19.484 -12.226 1.00 58.81 195 GLN A C 1
ATOM 1549 O O . GLN A 1 195 ? 0.638 20.662 -11.972 1.00 58.81 195 GLN A O 1
ATOM 1554 N N . SER A 1 196 ? -0.745 19.121 -12.843 1.00 54.72 196 SER A N 1
ATOM 1555 C CA . SER A 1 196 ? -1.744 20.092 -13.308 1.00 54.72 196 SER A CA 1
ATOM 1556 C C . SER A 1 196 ? -2.364 20.915 -12.169 1.00 54.72 196 SER A C 1
ATOM 1558 O O . SER A 1 196 ? -2.627 22.104 -12.344 1.00 54.72 196 SER A O 1
ATOM 1560 N N . HIS A 1 197 ? -2.522 20.327 -10.975 1.00 51.94 197 HIS A N 1
ATOM 1561 C CA . HIS A 1 197 ? -2.989 21.039 -9.780 1.00 51.94 197 HIS A CA 1
ATOM 1562 C C . HIS A 1 197 ? -1.951 22.003 -9.198 1.00 51.94 197 HIS A C 1
ATOM 1564 O O . HIS A 1 197 ? -2.331 23.069 -8.718 1.00 51.94 197 HIS A O 1
ATOM 1570 N N . LYS A 1 198 ? -0.648 21.698 -9.300 1.00 47.62 198 LYS A N 1
ATOM 1571 C CA . LYS A 1 198 ? 0.415 22.654 -8.936 1.00 47.62 198 LYS A CA 1
ATOM 1572 C C . LYS A 1 198 ? 0.503 23.845 -9.896 1.00 47.62 198 LYS A C 1
ATOM 1574 O O . LYS A 1 198 ? 1.010 24.886 -9.508 1.00 47.62 198 LYS A O 1
ATOM 1579 N N . LEU A 1 199 ? 0.005 23.712 -11.127 1.00 50.81 199 LEU A N 1
ATOM 1580 C CA . LEU A 1 199 ? 0.040 24.749 -12.167 1.00 50.81 199 LEU A CA 1
ATOM 1581 C C . LEU A 1 199 ? -1.332 25.406 -12.399 1.00 50.81 199 LEU A C 1
ATOM 1583 O O . LEU A 1 199 ? -1.653 25.822 -13.515 1.00 50.81 199 LEU A O 1
ATOM 1587 N N . SER A 1 200 ? -2.171 25.509 -11.363 1.00 46.91 200 SER A N 1
ATOM 1588 C CA . SER A 1 200 ? -3.504 26.116 -11.455 1.00 46.91 200 SER A CA 1
ATOM 1589 C C . SER A 1 200 ? -3.452 27.638 -11.720 1.00 46.91 200 SER A C 1
ATOM 1591 O O . SER A 1 200 ? -3.601 28.455 -10.817 1.00 46.91 200 SER A O 1
ATOM 1593 N N . LYS A 1 201 ? -3.273 27.991 -13.001 1.00 50.75 201 LYS A N 1
ATOM 1594 C CA . LYS A 1 201 ? -3.717 29.137 -13.837 1.00 50.75 201 LYS A CA 1
ATOM 1595 C C . LYS A 1 201 ? -3.801 30.580 -13.299 1.00 50.75 201 LYS A C 1
ATOM 1597 O O . LYS A 1 201 ? -3.663 31.488 -14.114 1.00 50.75 201 LYS A O 1
ATOM 1602 N N . LYS A 1 202 ? -3.995 30.858 -12.007 1.00 48.88 202 LYS A N 1
ATOM 1603 C CA . LYS A 1 202 ? -3.974 32.239 -11.477 1.00 48.88 202 LYS A CA 1
ATOM 1604 C C . LYS A 1 202 ? -2.550 32.786 -11.345 1.00 48.88 202 LYS A C 1
ATOM 1606 O O . LYS A 1 202 ? -2.326 33.962 -11.601 1.00 48.88 202 LYS A O 1
ATOM 1611 N N . GLU A 1 203 ? -1.582 31.934 -11.027 1.00 51.88 203 GLU A N 1
ATOM 1612 C CA . GLU A 1 203 ? -0.209 32.367 -10.728 1.00 51.88 203 GLU A CA 1
ATOM 1613 C C . GLU A 1 203 ? 0.610 32.683 -11.990 1.00 51.88 203 GLU A C 1
ATOM 1615 O O . GLU A 1 203 ? 1.372 33.647 -12.010 1.00 51.88 203 GLU A O 1
ATOM 1620 N N . ILE A 1 204 ? 0.386 31.954 -13.090 1.00 54.84 204 ILE A N 1
ATOM 1621 C CA . ILE A 1 204 ? 1.088 32.193 -14.365 1.00 54.84 204 ILE A CA 1
ATOM 1622 C C . ILE A 1 204 ? 0.616 33.503 -15.025 1.00 54.84 204 ILE A C 1
ATOM 1624 O O . ILE A 1 204 ? 1.432 34.253 -15.560 1.00 54.84 204 ILE A O 1
ATOM 1628 N N . ALA A 1 205 ? -0.682 33.823 -14.950 1.00 55.00 205 ALA A N 1
ATOM 1629 C CA . ALA A 1 205 ? -1.225 35.065 -15.506 1.00 55.00 205 ALA A CA 1
ATOM 1630 C C . ALA A 1 205 ? -0.730 36.311 -14.746 1.00 55.00 205 ALA A C 1
ATOM 1632 O O . ALA A 1 205 ? -0.381 37.315 -15.367 1.00 55.00 205 ALA A O 1
ATOM 1633 N N . VAL A 1 206 ? -0.637 36.229 -13.413 1.00 54.16 206 VAL A N 1
ATOM 1634 C CA . VAL A 1 206 ? -0.067 37.299 -12.575 1.00 54.16 206 VAL A CA 1
ATOM 1635 C C . VAL A 1 206 ? 1.436 37.458 -12.833 1.00 54.16 206 VAL A C 1
ATOM 1637 O O . VAL A 1 206 ? 1.916 38.584 -12.956 1.00 54.16 206 VAL A O 1
ATOM 1640 N N . GLY A 1 207 ? 2.170 36.351 -12.995 1.00 54.34 207 GLY A N 1
ATOM 1641 C CA . GLY A 1 207 ? 3.603 36.374 -13.297 1.00 54.34 207 GLY A CA 1
ATOM 1642 C C . GLY A 1 207 ? 3.936 37.044 -14.636 1.00 54.34 207 GLY A C 1
ATOM 1643 O O . GLY A 1 207 ? 4.824 37.892 -14.697 1.00 54.34 207 GLY A O 1
ATOM 1644 N N . LEU A 1 208 ? 3.193 36.732 -15.702 1.00 53.38 208 LEU A N 1
ATOM 1645 C CA . LEU A 1 208 ? 3.417 37.322 -17.030 1.00 53.38 208 LEU A CA 1
ATOM 1646 C C . LEU A 1 208 ? 3.037 38.811 -17.099 1.00 53.38 208 LEU A C 1
ATOM 1648 O O . LEU A 1 208 ? 3.767 39.602 -17.699 1.00 53.38 208 LEU A O 1
ATOM 1652 N N . ALA A 1 209 ? 1.941 39.215 -16.450 1.00 55.66 209 ALA A N 1
ATOM 1653 C CA . ALA A 1 209 ? 1.537 40.621 -16.389 1.00 55.66 209 ALA A CA 1
ATOM 1654 C C . ALA A 1 209 ? 2.527 41.475 -15.573 1.00 55.66 209 ALA A C 1
ATOM 1656 O O . ALA A 1 209 ? 2.861 42.589 -15.979 1.00 55.66 209 ALA A O 1
ATOM 1657 N N . GLY A 1 210 ? 3.047 40.941 -14.461 1.00 54.75 210 GLY A N 1
ATOM 1658 C CA . GLY A 1 210 ? 4.036 41.625 -13.622 1.00 54.75 210 GLY A CA 1
ATOM 1659 C C . GLY A 1 210 ? 5.371 41.870 -14.332 1.00 54.75 210 GLY A C 1
ATOM 1660 O O . GLY A 1 210 ? 5.934 42.960 -14.224 1.00 54.75 210 GLY A O 1
ATOM 1661 N N . VAL A 1 211 ? 5.849 40.900 -15.120 1.00 62.75 211 VAL A N 1
ATOM 1662 C CA . VAL A 1 211 ? 7.092 41.037 -15.904 1.00 62.75 211 VAL A CA 1
ATOM 1663 C C . VAL A 1 211 ? 6.935 42.063 -17.031 1.00 62.75 211 VAL A C 1
ATOM 1665 O O . VAL A 1 211 ? 7.822 42.895 -17.227 1.00 62.75 211 VAL A O 1
ATOM 1668 N N . ALA A 1 212 ? 5.796 42.072 -17.732 1.00 64.56 212 ALA A N 1
ATOM 1669 C CA . ALA A 1 212 ? 5.527 43.058 -18.781 1.00 64.56 212 ALA A CA 1
ATOM 1670 C C . ALA A 1 212 ? 5.448 44.493 -18.226 1.00 64.56 212 ALA A C 1
ATOM 1672 O O . ALA A 1 212 ? 6.007 45.421 -18.816 1.00 64.56 212 ALA A O 1
ATOM 1673 N N . PHE A 1 213 ? 4.810 44.679 -17.065 1.00 63.06 213 PHE A N 1
ATOM 1674 C CA . PHE A 1 213 ? 4.684 45.994 -16.433 1.00 63.06 213 PHE A CA 1
ATOM 1675 C C . PHE A 1 213 ? 6.025 46.502 -15.880 1.00 63.06 213 PHE A C 1
ATOM 1677 O O . PHE A 1 213 ? 6.377 47.665 -16.081 1.00 63.06 213 PHE A O 1
ATOM 1684 N N . GLY A 1 214 ? 6.811 45.623 -15.246 1.00 65.62 214 GLY A N 1
ATOM 1685 C CA . GLY A 1 214 ? 8.153 45.949 -14.757 1.00 65.62 214 GLY A CA 1
ATOM 1686 C C . GLY A 1 214 ? 9.125 46.310 -15.885 1.00 65.62 214 GLY A C 1
ATOM 1687 O O . GLY A 1 214 ? 9.859 47.294 -15.774 1.00 65.62 214 GLY A O 1
ATOM 1688 N N . GLY A 1 215 ? 9.078 45.575 -17.002 1.00 70.00 215 GLY A N 1
ATOM 1689 C CA . GLY A 1 215 ? 9.874 45.868 -18.196 1.00 70.00 215 GLY A CA 1
ATOM 1690 C C . GLY A 1 215 ? 9.513 47.208 -18.844 1.00 70.00 215 GLY A C 1
ATOM 1691 O O . GLY A 1 215 ? 10.405 47.988 -19.178 1.00 70.00 215 GLY A O 1
ATOM 1692 N N . TRP A 1 216 ? 8.217 47.523 -18.961 1.00 77.06 216 TRP A N 1
ATOM 1693 C CA . TRP A 1 216 ? 7.762 48.810 -19.498 1.00 77.06 216 TRP A CA 1
ATOM 1694 C C . TRP A 1 216 ? 8.164 49.990 -18.603 1.00 77.06 216 TRP A C 1
ATOM 1696 O O . TRP A 1 216 ? 8.680 50.993 -19.099 1.00 77.06 216 TRP A O 1
ATOM 1706 N N . ALA A 1 217 ? 7.996 49.858 -17.284 1.00 71.94 217 ALA A N 1
ATOM 1707 C CA . ALA A 1 217 ? 8.381 50.891 -16.328 1.00 71.94 217 ALA A CA 1
ATOM 1708 C C . ALA A 1 217 ? 9.893 51.170 -16.376 1.00 71.94 217 ALA A C 1
ATOM 1710 O O . ALA A 1 217 ? 10.294 52.326 -16.527 1.00 71.94 217 ALA A O 1
ATOM 1711 N N . ALA A 1 218 ? 10.730 50.128 -16.340 1.00 74.38 218 ALA A N 1
ATOM 1712 C CA . ALA A 1 218 ? 12.183 50.267 -16.421 1.00 74.38 218 ALA A CA 1
ATOM 1713 C C . ALA A 1 218 ? 12.639 50.894 -17.751 1.00 74.38 218 ALA A C 1
ATOM 1715 O O . ALA A 1 218 ? 13.466 51.808 -17.750 1.00 74.38 218 ALA A O 1
ATOM 1716 N N . TRP A 1 219 ? 12.052 50.471 -18.877 1.00 78.00 219 TRP A N 1
ATOM 1717 C CA . TRP A 1 219 ? 12.322 51.065 -20.189 1.00 78.00 219 TRP A CA 1
ATOM 1718 C C . TRP A 1 219 ? 11.917 52.544 -20.247 1.00 78.00 219 TRP A C 1
ATOM 1720 O O . TRP A 1 219 ? 12.674 53.375 -20.746 1.00 78.00 219 TRP A O 1
ATOM 1730 N N . SER A 1 220 ? 10.756 52.900 -19.689 1.00 74.38 220 SER A N 1
ATOM 1731 C CA . SER A 1 220 ? 10.259 54.281 -19.675 1.00 74.38 220 SER A CA 1
ATOM 1732 C C . SER A 1 220 ? 11.153 55.226 -18.862 1.00 74.38 220 SER A C 1
ATOM 1734 O O . SER A 1 220 ? 11.383 56.366 -19.273 1.00 74.38 220 SER A O 1
ATOM 1736 N N . VAL A 1 221 ? 11.701 54.745 -17.740 1.00 78.31 221 VAL A N 1
ATOM 1737 C CA . VAL A 1 221 ? 12.633 55.498 -16.891 1.00 78.31 221 VAL A CA 1
ATOM 1738 C C . VAL A 1 221 ? 13.976 55.657 -17.595 1.00 78.31 221 VAL A C 1
ATOM 1740 O O . VAL A 1 221 ? 14.497 56.768 -17.662 1.00 78.31 221 VAL A O 1
ATOM 1743 N N . TRP A 1 222 ? 14.505 54.578 -18.179 1.00 77.56 222 TRP A N 1
ATOM 1744 C CA . TRP A 1 222 ? 15.740 54.631 -18.959 1.00 77.56 222 TRP A CA 1
ATOM 1745 C C . TRP A 1 222 ? 15.636 55.623 -20.126 1.00 77.56 222 TRP A C 1
ATOM 1747 O O . TRP A 1 222 ? 16.517 56.466 -20.284 1.00 77.56 222 TRP A O 1
ATOM 1757 N N . ARG A 1 223 ? 14.521 55.608 -20.871 1.00 79.25 223 ARG A N 1
ATOM 1758 C CA . ARG A 1 223 ? 14.290 56.521 -22.000 1.00 79.25 223 ARG A CA 1
ATOM 1759 C C . ARG A 1 223 ? 14.293 57.995 -21.579 1.00 79.25 223 ARG A C 1
ATOM 1761 O O . ARG A 1 223 ? 14.935 58.816 -22.228 1.00 79.25 223 ARG A O 1
ATOM 1768 N N . ARG A 1 224 ? 13.638 58.332 -20.459 1.00 75.12 224 ARG A N 1
ATOM 1769 C CA . ARG A 1 224 ? 13.643 59.706 -19.916 1.00 75.12 224 ARG A CA 1
ATOM 1770 C C . ARG A 1 224 ? 15.032 60.158 -19.468 1.00 75.12 224 ARG A C 1
ATOM 1772 O O . ARG A 1 224 ? 15.371 61.323 -19.629 1.00 75.12 224 ARG A O 1
ATOM 1779 N N . LEU A 1 225 ? 15.832 59.252 -18.907 1.00 73.38 225 LEU A N 1
ATOM 1780 C CA . LEU A 1 225 ? 17.200 59.562 -18.483 1.00 73.38 225 LEU A CA 1
ATOM 1781 C C . LEU A 1 225 ? 18.158 59.720 -19.674 1.00 73.38 225 LEU A C 1
ATOM 1783 O O . LEU A 1 225 ? 19.115 60.484 -19.575 1.00 73.38 225 LEU A O 1
ATOM 1787 N N . SER A 1 226 ? 17.903 59.037 -20.794 1.00 68.81 226 SER A N 1
ATOM 1788 C CA . SER A 1 226 ? 18.709 59.167 -22.015 1.00 68.81 226 SER A CA 1
ATOM 1789 C C . SER A 1 226 ? 18.429 60.432 -22.831 1.00 68.81 226 SER A C 1
ATOM 1791 O O . SER A 1 226 ? 19.300 60.853 -23.577 1.00 68.81 226 SER A O 1
ATOM 1793 N N . GLU A 1 227 ? 17.252 61.051 -22.692 1.00 69.31 227 GLU A N 1
ATOM 1794 C CA . GLU A 1 227 ? 16.878 62.282 -23.418 1.00 69.31 227 GLU A CA 1
ATOM 1795 C C . GLU A 1 227 ? 17.450 63.568 -22.771 1.00 69.31 227 GLU A C 1
ATOM 1797 O O . GLU A 1 227 ? 17.383 64.641 -23.365 1.00 69.31 227 GLU A O 1
ATOM 1802 N N . HIS A 1 228 ? 18.032 63.472 -21.568 1.00 57.19 228 HIS A N 1
ATOM 1803 C CA . HIS A 1 228 ? 18.613 64.596 -20.812 1.00 57.19 228 HIS A CA 1
ATOM 1804 C C . HIS A 1 228 ? 20.151 64.546 -20.680 1.00 57.19 228 HIS A C 1
ATOM 1806 O O . HIS A 1 228 ? 20.719 65.222 -19.819 1.00 57.19 228 HIS A O 1
ATOM 1812 N N . ARG A 1 229 ? 20.827 63.758 -21.522 1.00 49.47 229 ARG A N 1
ATOM 1813 C CA . ARG A 1 229 ? 22.284 63.797 -21.738 1.00 49.47 229 ARG A CA 1
ATOM 1814 C C . ARG A 1 229 ? 22.587 64.322 -23.131 1.00 49.47 229 ARG A C 1
ATOM 1816 O O . ARG A 1 229 ? 23.621 65.011 -23.250 1.00 49.47 229 ARG A O 1
#

Foldseek 3Di:
DVVLVVCVVCLVVLHAAEDLALVVLCCLQPVLCVVCVPDPSSVSSNVRYDYPLRCCVPPVVVDQFFAPCAEAEEEDAQSCVPPNDCVSVVVLCVSNNYHYDYWPAHHCLQPDPQCVDPVRVVVSLVRNVPIPQVVLQPDFQQYAYADSHPRNQVSNCVRRVQGHDYSVVVSVCRVVVVDDQDSGSSVVVVVVVVVVVVVPDPVVVVVVVVVVVVVVVVVVVVVVVVVVD

pLDDT: mean 89.33, std 13.42, range [46.91, 98.69]

Secondary structure (DSSP, 8-state):
-HHHHHTHHHHHHT--EEES-HHHHHIIIIIHHHH-TT-HHHHHHHHTEEEHHHHHHHH-TT--PPP---EEEE---HHIIIII-SHHHHHHHHHTT-EEEE---S--S-TTTGGGSTTTHHHHHHHHHTTHHHHHHHS-TTSEEE---HHHHHHHHHHHS--PBPHHHHHHHHHTTTS---SSSTTHHHHHHHHHHHT-THHHHHHHHHHHHHHHHHHHHHHHHHTT-